Protein AF-A0A261A916-F1 (afdb_monomer)

Foldseek 3Di:
DDPDFDQWQAFQFADPVLAATALCPDPRGSQNVVQVLLLVLADFDPPDDGQDQWCPDFRARRDFADCAQNFAHEFHDCPYNHRRRHGRHSCNQQVVQPWDKDWDQPDPVLGIFIFTQAKDAARRQRHWKAADKDWCCCPPPNPVVQVLQKAKNAEQPSVSLLVSLVVDPHDPVVSVVQSVQNNTIIIGRPPPPTDPVSRAAADPLFQWEWYWYFYGHSHSVRTTITTGGLHIGHGPGTHHYHPDPVCCVVPCVLPDPNPDPCPCSDPCVVVNVPRTNVNSSVVVHVVVVVVVVVVVVVDDPDPPPPPPDDDDPPDDPDPPDPDDDD

Mean predicted aligned error: 8.82 Å

Solvent-accessible surface area (backbone atoms only — not comparable to full-atom values): 18529 Å² total; per-residue (Å²): 130,80,96,64,84,61,77,57,62,51,30,78,54,60,57,93,87,73,60,72,27,66,34,59,80,32,85,83,20,52,30,35,49,49,32,60,59,33,51,76,50,47,63,54,44,86,97,53,63,80,63,50,50,31,38,86,58,57,46,49,83,40,41,53,67,62,49,56,76,24,46,44,33,32,25,47,31,70,86,16,53,36,48,42,46,31,35,22,11,48,58,51,47,28,75,65,52,81,66,55,71,44,82,43,78,69,46,92,85,74,34,56,26,26,22,31,70,40,74,42,57,48,14,35,50,59,36,60,58,48,42,46,81,40,55,66,70,60,40,88,84,77,48,44,91,68,43,89,61,44,46,75,79,39,45,72,81,51,54,68,61,47,60,50,55,76,71,48,93,52,49,70,71,56,45,54,47,42,52,58,53,46,57,36,47,31,26,36,34,34,84,90,48,52,50,74,58,71,33,44,37,59,20,70,57,39,49,31,44,58,31,39,34,25,35,42,40,88,37,83,91,27,54,44,45,30,34,26,24,62,38,72,39,53,51,71,42,69,44,22,31,66,76,46,72,71,51,47,60,71,72,36,72,74,62,67,82,52,81,37,87,38,20,72,63,42,95,45,14,84,76,35,70,78,57,43,65,48,58,48,41,53,52,49,47,54,53,47,57,50,51,51,55,52,50,58,70,70,53,72,74,75,81,77,76,82,70,91,65,93,75,78,96,82,79,75,84,77,80,79,76,84,74,84,78,130

Sequence (326 aa):
MSKEGDNTIKCQCHDESGEIVPCYDNVSCNCYWINQKMRSFQEKRNNCSYTEFSSFKPILFTGTHSHFYRHVGFACSELCGCKGNCTNNALLLPNKRLFPIEVFRNNEILGFGVRTLSMIPAGTPVMEFTGEIVGDQLTPGAHWDNGDYAYQISYRDDEQLRNLIKKLNFKPEYEKLIVKLSQKKYYIDPKVQGNVGRMACHSCASNLEWVRVFQKSLSPAHVHLVMVSMVNITAGTPLTIDYGATYTKQRFDSNCMCGSFACLNGPDAATYSKAMTLKLSMCHKTLYDAQIKEWRQVIKPAPVESNNEANNENNLPEIVEITEKS

InterPro domains:
  IPR001214 SET domain [PF00856] (111-244)
  IPR001214 SET domain [PS50280] (99-244)
  IPR001214 SET domain [SM00317] (99-250)
  IPR046341 SET domain superfamily [G3DSA:2.170.270.10] (1-265)
  IPR046341 SET domain superfamily [SSF82199] (6-263)
  IPR053105 Class V-like SAM-binding domain-containing protein [PTHR47250] (1-308)

Radius of gyration: 22.11 Å; Cα contacts (8 Å, |Δi|>4): 595; chains: 1; bounding box: 54×41×72 Å

Nearest PDB structures (foldseek):
  3mo0-assembly3_A  TM=7.851E-01  e=5.831E-14  Homo sapiens
  7t7m-assembly1_D  TM=7.731E-01  e=8.454E-13  Homo sapiens
  3mo0-assembly3_B  TM=7.545E-01  e=5.256E-13  Homo sapiens
  4nvq-assembly1_A  TM=7.502E-01  e=1.072E-12  Homo sapiens
  8xpt-assembly2_D  TM=7.895E-01  e=5.027E-12  Homo sapiens

Structure (mmCIF, N/CA/C/O backbone):
data_AF-A0A261A916-F1
#
_entry.id   AF-A0A261A916-F1
#
loop_
_atom_site.group_PDB
_atom_site.id
_atom_site.type_symbol
_atom_site.label_atom_id
_atom_site.label_alt_id
_atom_site.label_comp_id
_atom_site.label_asym_id
_atom_site.label_entity_id
_atom_site.label_seq_id
_atom_site.pdbx_PDB_ins_code
_atom_site.Cartn_x
_atom_site.Cartn_y
_atom_site.Cartn_z
_atom_site.occupancy
_atom_site.B_iso_or_equiv
_atom_site.auth_seq_id
_atom_site.auth_comp_id
_atom_site.auth_asym_id
_atom_site.auth_atom_id
_atom_site.pdbx_PDB_model_num
ATOM 1 N N . MET A 1 1 ? -21.969 2.568 22.871 1.00 43.50 1 MET A N 1
ATOM 2 C CA . MET A 1 1 ? -20.875 1.839 22.184 1.00 43.50 1 MET A CA 1
ATOM 3 C C . MET A 1 1 ? -20.115 1.054 23.254 1.00 43.50 1 MET A C 1
ATOM 5 O O . MET A 1 1 ? -19.953 1.600 24.336 1.00 43.50 1 MET A O 1
ATOM 9 N N . SER A 1 2 ? -19.845 -0.239 23.031 1.00 33.25 2 SER A N 1
ATOM 10 C CA . SER A 1 2 ? -19.686 -1.311 24.046 1.00 33.25 2 SER A CA 1
ATOM 11 C C . SER A 1 2 ? -18.866 -0.953 25.298 1.00 33.25 2 SER A C 1
ATOM 13 O O . SER A 1 2 ? -17.720 -0.527 25.202 1.00 33.25 2 SER A O 1
ATOM 15 N N . LYS A 1 3 ? -19.465 -1.177 26.476 1.00 38.44 3 LYS A N 1
ATOM 16 C CA . LYS A 1 3 ? -18.966 -0.845 27.826 1.00 38.44 3 LYS A CA 1
ATOM 17 C C . LYS A 1 3 ? -17.859 -1.773 28.368 1.00 38.44 3 LYS A C 1
ATOM 19 O O . LYS A 1 3 ? -17.702 -1.888 29.576 1.00 38.44 3 LYS A O 1
ATOM 24 N N . GLU A 1 4 ? -17.042 -2.370 27.510 1.00 48.16 4 GLU A N 1
ATOM 25 C CA . GLU A 1 4 ? -15.849 -3.119 27.924 1.00 48.16 4 GLU A CA 1
ATOM 26 C C . GLU A 1 4 ? -14.707 -2.751 26.980 1.00 48.16 4 GLU A C 1
ATOM 28 O O . GLU A 1 4 ? -14.798 -2.944 25.769 1.00 48.16 4 GLU A O 1
ATOM 33 N N . GLY A 1 5 ? -13.663 -2.124 27.528 1.00 53.69 5 GLY A N 1
ATOM 34 C CA . GLY A 1 5 ? -12.520 -1.629 26.765 1.00 53.69 5 GLY A CA 1
ATOM 35 C C . GLY A 1 5 ? -11.670 -2.770 26.211 1.00 53.69 5 GLY A C 1
ATOM 36 O O . GLY A 1 5 ? -10.654 -3.136 26.808 1.00 53.69 5 GLY A O 1
ATOM 37 N N . ASP A 1 6 ? -12.088 -3.316 25.077 1.00 72.12 6 ASP A N 1
ATOM 38 C CA . ASP A 1 6 ? -11.225 -4.064 24.177 1.00 72.12 6 ASP A CA 1
ATOM 39 C C . ASP A 1 6 ? -10.438 -3.041 23.342 1.00 72.12 6 ASP A C 1
ATOM 41 O O . ASP A 1 6 ? -11.013 -2.166 22.697 1.00 72.12 6 ASP A O 1
ATOM 45 N N . ASN A 1 7 ? -9.108 -3.125 23.379 1.00 86.81 7 ASN A N 1
ATOM 46 C CA . ASN A 1 7 ? -8.207 -2.267 22.598 1.00 86.81 7 ASN A CA 1
ATOM 47 C C . ASN A 1 7 ? -8.223 -2.617 21.093 1.00 86.81 7 ASN A C 1
ATOM 49 O O . ASN A 1 7 ? -7.418 -2.103 20.314 1.00 86.81 7 ASN A O 1
ATOM 53 N N . THR A 1 8 ? -9.138 -3.502 20.700 1.00 92.44 8 THR A N 1
ATOM 54 C CA . THR A 1 8 ? -9.378 -3.968 19.342 1.00 92.44 8 THR A CA 1
ATOM 55 C C . THR A 1 8 ? -10.533 -3.202 18.703 1.00 92.44 8 THR A C 1
ATOM 57 O O . THR A 1 8 ? -11.669 -3.210 19.178 1.00 92.44 8 THR A O 1
ATOM 60 N N . ILE A 1 9 ? -10.269 -2.595 17.554 1.00 95.00 9 ILE A N 1
ATOM 61 C CA . ILE A 1 9 ? -11.281 -2.030 16.670 1.00 95.00 9 ILE A CA 1
ATOM 62 C C . ILE A 1 9 ? -11.922 -3.178 15.880 1.00 95.00 9 ILE A C 1
ATOM 64 O O . ILE A 1 9 ? -11.285 -3.796 15.024 1.00 95.00 9 ILE A O 1
ATOM 68 N N . LYS A 1 10 ? -13.206 -3.432 16.141 1.00 95.75 10 LYS A N 1
ATOM 69 C CA . LYS A 1 10 ? -14.012 -4.442 15.442 1.00 95.75 10 LYS A CA 1
ATOM 70 C C . LYS A 1 10 ? -15.458 -3.984 15.251 1.00 95.75 10 LYS A C 1
ATOM 72 O O . LYS A 1 10 ? -15.984 -3.213 16.061 1.00 95.75 10 LYS A O 1
ATOM 77 N N . CYS A 1 11 ? -16.106 -4.442 14.180 1.00 96.38 11 CYS A N 1
ATOM 78 C CA . CYS A 1 11 ? -17.532 -4.207 13.951 1.00 96.38 11 CYS A CA 1
ATOM 79 C C . CYS A 1 11 ? -18.389 -5.328 14.550 1.00 96.38 11 CYS A C 1
ATOM 81 O O . CYS A 1 11 ? -17.908 -6.440 14.747 1.00 96.38 11 CYS A O 1
ATOM 83 N N . GLN A 1 12 ? -19.671 -5.039 14.778 1.00 95.88 12 GLN A N 1
ATOM 84 C CA . GLN A 1 12 ? -20.691 -6.031 15.159 1.00 95.88 12 GLN A CA 1
ATOM 85 C C . GLN A 1 12 ? -21.635 -6.383 13.997 1.00 95.88 12 GLN A C 1
ATOM 87 O O . GLN A 1 12 ? -22.569 -7.161 14.165 1.00 95.88 12 GLN A O 1
ATOM 92 N N . CYS A 1 13 ? -21.400 -5.804 12.814 1.00 96.38 13 CYS A N 1
ATOM 93 C CA . CYS A 1 13 ? -22.114 -6.151 11.588 1.00 96.38 13 CYS A CA 1
ATOM 94 C C . CYS A 1 13 ? -21.949 -7.645 11.320 1.00 96.38 13 CYS A C 1
ATOM 96 O O . CYS A 1 13 ? -20.825 -8.130 11.385 1.00 96.38 13 CYS A O 1
ATOM 98 N N . HIS A 1 14 ? -23.028 -8.339 11.009 1.00 93.00 14 HIS A N 1
ATOM 99 C CA . HIS A 1 14 ? -23.056 -9.755 10.677 1.00 93.00 14 HIS A CA 1
ATOM 100 C C . HIS A 1 14 ? -24.197 -9.981 9.688 1.00 93.00 14 HIS A C 1
ATOM 102 O O . HIS A 1 14 ? -25.063 -9.119 9.539 1.00 93.00 14 HIS A O 1
ATOM 108 N N . ASP A 1 15 ? -24.163 -11.124 9.023 1.00 85.19 15 ASP A N 1
ATOM 109 C CA . ASP A 1 15 ? -25.235 -11.593 8.162 1.00 85.19 15 ASP A CA 1
ATOM 110 C C . ASP A 1 15 ? -25.413 -13.091 8.419 1.00 85.19 15 ASP A C 1
ATOM 112 O O . ASP A 1 15 ? -24.437 -13.847 8.424 1.00 85.19 15 ASP A O 1
ATOM 116 N N . GLU A 1 16 ? -26.643 -13.500 8.714 1.00 81.06 16 GLU A N 1
ATOM 117 C CA . GLU A 1 16 ? -26.996 -14.890 9.015 1.00 81.06 16 GLU A CA 1
ATOM 118 C C . GLU A 1 16 ? -27.142 -15.738 7.742 1.00 81.06 16 GLU A C 1
ATOM 120 O O . GLU A 1 16 ? -27.043 -16.961 7.807 1.00 81.06 16 GLU A O 1
ATOM 125 N N . SER A 1 17 ? -27.311 -15.101 6.579 1.00 83.69 17 SER A N 1
ATOM 126 C CA . SER A 1 17 ? -27.466 -15.767 5.279 1.00 83.69 17 SER A CA 1
ATOM 127 C C . SER A 1 17 ? -26.148 -16.283 4.684 1.00 83.69 17 SER A C 1
ATOM 129 O O . SER A 1 17 ? -26.158 -17.055 3.727 1.00 83.69 17 SER A O 1
ATOM 131 N N . GLY A 1 18 ? -25.001 -15.882 5.248 1.00 78.75 18 GLY A N 1
ATOM 132 C CA . GLY A 1 18 ? -23.670 -16.216 4.729 1.00 78.75 18 GLY A CA 1
ATOM 133 C C . GLY A 1 18 ? -23.192 -15.324 3.575 1.00 78.75 18 GLY A C 1
ATOM 134 O O . GLY A 1 18 ? -22.097 -15.549 3.052 1.00 78.75 18 GLY A O 1
ATOM 135 N N . GLU A 1 19 ? -23.968 -14.306 3.199 1.00 89.50 19 GLU A N 1
ATOM 136 C CA . GLU A 1 19 ? -23.595 -13.325 2.182 1.00 89.50 19 GLU A CA 1
ATOM 137 C C . GLU A 1 19 ? -22.497 -12.348 2.650 1.00 89.50 19 GLU A C 1
ATOM 139 O O . GLU A 1 19 ? -22.056 -12.319 3.805 1.00 89.50 19 GLU A O 1
ATOM 144 N N . ILE A 1 20 ? -21.989 -11.552 1.703 1.00 94.50 20 ILE A N 1
ATOM 145 C CA . ILE A 1 20 ? -20.982 -10.523 1.969 1.00 94.50 20 ILE A CA 1
ATOM 146 C C . ILE A 1 20 ? -21.637 -9.367 2.727 1.00 94.50 20 ILE A C 1
ATOM 148 O O . ILE A 1 20 ? -22.475 -8.648 2.190 1.00 94.50 20 ILE A O 1
ATOM 152 N N . VAL A 1 21 ? -21.166 -9.103 3.948 1.00 96.94 21 VAL A N 1
ATOM 153 C CA . VAL A 1 21 ? -21.735 -8.044 4.793 1.00 96.94 21 VAL A CA 1
ATOM 154 C C . VAL A 1 21 ? -21.415 -6.648 4.218 1.00 96.94 21 VAL A C 1
ATOM 156 O O . VAL A 1 21 ? -20.241 -6.346 3.972 1.00 96.94 21 VAL A O 1
ATOM 159 N N . PRO A 1 22 ? -22.386 -5.728 4.059 1.00 96.69 22 PRO A N 1
ATOM 160 C CA . PRO A 1 22 ? -22.165 -4.407 3.458 1.00 96.69 22 PRO A CA 1
ATOM 161 C C . PRO A 1 22 ? -21.551 -3.393 4.447 1.00 96.69 22 PRO A C 1
ATOM 163 O O . PRO A 1 22 ? -22.104 -2.332 4.730 1.00 96.69 22 PRO A O 1
ATOM 166 N N . CYS A 1 23 ? -20.386 -3.706 5.019 1.00 97.94 23 CYS A N 1
ATOM 167 C CA . CYS A 1 23 ? -19.747 -2.869 6.038 1.00 97.94 23 CYS A CA 1
ATOM 168 C C . CYS A 1 23 ? -19.285 -1.489 5.532 1.00 97.94 23 CYS A C 1
ATOM 170 O O . CYS A 1 23 ? -19.284 -0.556 6.329 1.00 97.94 23 CYS A O 1
ATOM 172 N N . TYR A 1 24 ? -18.884 -1.345 4.261 1.00 96.75 24 TYR A N 1
ATOM 173 C CA . TYR A 1 24 ? -18.286 -0.109 3.712 1.00 96.75 24 TYR A CA 1
ATOM 174 C C . TYR A 1 24 ? -19.281 1.040 3.520 1.00 96.75 24 TYR A C 1
ATOM 176 O O . TYR A 1 24 ? -18.869 2.175 3.339 1.00 96.75 24 TYR A O 1
ATOM 184 N N . ASP A 1 25 ? -20.579 0.770 3.614 1.00 93.19 25 ASP A N 1
ATOM 185 C CA . ASP A 1 25 ? -21.624 1.797 3.549 1.00 93.19 25 ASP A CA 1
ATOM 186 C C . ASP A 1 25 ? -22.450 1.837 4.847 1.00 93.19 25 ASP A C 1
ATOM 188 O O . ASP A 1 25 ? -23.350 2.658 5.021 1.00 93.19 25 ASP A O 1
ATOM 192 N N . ASN A 1 26 ? -22.105 0.981 5.816 1.00 96.25 26 ASN A N 1
ATOM 193 C CA . ASN A 1 26 ? -22.790 0.891 7.094 1.00 96.25 26 ASN A CA 1
ATOM 194 C C . ASN A 1 26 ? -22.195 1.886 8.099 1.00 96.25 26 ASN A C 1
ATOM 196 O O . ASN A 1 26 ? -21.152 1.639 8.705 1.00 96.25 26 ASN A O 1
ATOM 200 N N . VAL A 1 27 ? -22.898 2.993 8.342 1.00 94.12 27 VAL A N 1
ATOM 201 C CA . VAL A 1 27 ? -22.489 4.041 9.297 1.00 94.12 27 VAL A CA 1
ATOM 202 C C . VAL A 1 27 ? -22.330 3.550 10.743 1.00 94.12 27 VAL A C 1
ATOM 204 O O . VAL A 1 27 ? -21.608 4.173 11.520 1.00 94.12 27 VAL A O 1
ATOM 207 N N . SER A 1 28 ? -22.958 2.429 11.109 1.00 94.94 28 SER A N 1
ATOM 208 C CA . SER A 1 28 ? -22.808 1.782 12.419 1.00 94.94 28 SER A CA 1
ATOM 209 C C . SER A 1 28 ? -21.608 0.827 12.487 1.00 94.94 28 SER A C 1
ATOM 211 O O . SER A 1 28 ? -21.276 0.324 13.562 1.00 94.94 28 SER A O 1
ATOM 213 N N . CYS A 1 29 ? -20.931 0.564 11.366 1.00 97.12 29 CYS A N 1
ATOM 214 C CA . CYS A 1 29 ? -19.712 -0.232 11.344 1.00 97.12 29 CYS A CA 1
ATOM 215 C C . CYS A 1 29 ? -18.530 0.579 11.895 1.00 97.12 29 CYS A C 1
ATOM 217 O O . CYS A 1 29 ? -18.030 1.499 11.246 1.00 97.12 29 CYS A O 1
ATOM 219 N N . ASN A 1 30 ? -18.021 0.189 13.068 1.00 95.56 30 ASN A N 1
ATOM 220 C CA . ASN A 1 30 ? -16.844 0.821 13.678 1.00 95.56 30 ASN A CA 1
ATOM 221 C C . ASN A 1 30 ? -15.626 0.845 12.737 1.00 95.56 30 ASN A C 1
ATOM 223 O O . ASN A 1 30 ? -14.907 1.837 12.692 1.00 95.56 30 ASN A O 1
ATOM 227 N N . CYS A 1 31 ? -15.393 -0.224 11.970 1.00 97.69 31 CYS A N 1
ATOM 228 C CA . CYS A 1 31 ? -14.261 -0.310 11.043 1.00 97.69 31 CYS A CA 1
ATOM 229 C C . CYS A 1 31 ? -14.408 0.677 9.873 1.00 97.69 31 CYS A C 1
ATOM 231 O O . CYS A 1 31 ? -13.446 1.360 9.524 1.00 97.69 31 CYS A O 1
ATOM 233 N N . TYR A 1 32 ? -15.617 0.817 9.319 1.00 97.81 32 TYR A N 1
ATOM 234 C CA . TYR A 1 32 ? -15.889 1.820 8.289 1.00 97.81 32 TYR A CA 1
ATOM 235 C C . TYR A 1 32 ? -15.801 3.246 8.839 1.00 97.81 32 TYR A C 1
ATOM 237 O O . TYR A 1 32 ? -15.282 4.141 8.173 1.00 97.81 32 TYR A O 1
ATOM 245 N N . TRP A 1 33 ? -16.234 3.474 10.080 1.00 96.62 33 TRP A N 1
ATOM 246 C CA . TRP A 1 33 ? -16.070 4.770 10.734 1.00 96.62 33 TRP A CA 1
ATOM 247 C C . TRP A 1 33 ? -14.594 5.198 10.809 1.00 96.62 33 TRP A C 1
ATOM 249 O O . TRP A 1 33 ? -14.290 6.362 10.550 1.00 96.62 33 TRP A O 1
ATOM 259 N N . ILE A 1 34 ? -13.659 4.270 11.063 1.00 97.00 34 ILE A N 1
ATOM 260 C CA . ILE A 1 34 ? -12.217 4.572 11.003 1.00 97.00 34 ILE A CA 1
ATOM 261 C C . ILE A 1 34 ? -11.790 4.970 9.589 1.00 97.00 34 ILE A C 1
ATOM 263 O O . ILE A 1 34 ? -11.121 5.991 9.438 1.00 97.00 34 ILE A O 1
ATOM 267 N N . ASN A 1 35 ? -12.226 4.239 8.556 1.00 95.56 35 ASN A N 1
ATOM 268 C CA . ASN A 1 35 ? -11.981 4.622 7.159 1.00 95.56 35 ASN A CA 1
ATOM 269 C C . ASN A 1 35 ? -12.475 6.044 6.863 1.00 95.56 35 ASN A C 1
ATOM 271 O O . ASN A 1 35 ? -11.756 6.838 6.259 1.00 95.56 35 ASN A O 1
ATOM 275 N N . GLN A 1 36 ? -13.670 6.406 7.337 1.00 95.50 36 GLN A N 1
ATOM 276 C CA . GLN A 1 36 ? -14.198 7.762 7.179 1.00 95.50 36 GLN A CA 1
ATOM 277 C C . GLN A 1 36 ? -13.315 8.810 7.864 1.00 95.50 36 GLN A C 1
ATOM 279 O O . GLN A 1 36 ? -13.105 9.883 7.302 1.00 95.50 36 GLN A O 1
ATOM 284 N N . LYS A 1 37 ? -12.762 8.519 9.049 1.00 95.88 37 LYS A N 1
ATOM 285 C CA . LYS A 1 37 ? -11.810 9.427 9.708 1.00 95.88 37 LYS A CA 1
ATOM 286 C C . LYS A 1 37 ? -10.490 9.532 8.949 1.00 95.88 37 LYS A C 1
ATOM 288 O O . LYS A 1 37 ? -9.973 10.635 8.822 1.00 95.88 37 LYS A O 1
ATOM 293 N N . MET A 1 38 ? -9.985 8.435 8.391 1.00 95.25 38 MET A N 1
ATOM 294 C CA . MET A 1 38 ? -8.757 8.435 7.587 1.00 95.25 38 MET A CA 1
ATOM 295 C C . MET A 1 38 ? -8.897 9.206 6.266 1.00 95.25 38 MET A C 1
ATOM 297 O O . MET A 1 38 ? -7.894 9.679 5.737 1.00 95.25 38 MET A O 1
ATOM 301 N N . ARG A 1 39 ? -10.120 9.451 5.761 1.00 93.19 39 ARG A N 1
ATOM 302 C CA . ARG A 1 39 ? -10.333 10.355 4.609 1.00 93.19 39 ARG A CA 1
ATOM 303 C C . ARG A 1 39 ? -9.801 11.767 4.861 1.00 93.19 39 ARG A C 1
ATOM 305 O O . ARG A 1 39 ? -9.400 12.426 3.909 1.00 93.19 39 ARG A O 1
ATOM 312 N N . SER A 1 40 ? -9.727 12.225 6.117 1.00 92.81 40 SER A N 1
ATOM 313 C CA . SER A 1 40 ? -9.150 13.539 6.431 1.00 92.81 40 SER A CA 1
ATOM 314 C C . SER A 1 40 ? -7.634 13.610 6.223 1.00 92.81 40 SER A C 1
ATOM 316 O O . SER A 1 40 ? -7.065 14.689 6.355 1.00 92.81 40 SER A O 1
ATOM 318 N N . PHE A 1 41 ? -6.964 12.482 5.964 1.00 93.12 41 PHE A N 1
ATOM 319 C CA . PHE A 1 41 ? -5.532 12.454 5.650 1.00 93.12 41 PHE A CA 1
ATOM 320 C C . PHE A 1 41 ? -5.285 12.793 4.175 1.00 93.12 41 PHE A C 1
ATOM 322 O O . PHE A 1 41 ? -4.190 13.211 3.799 1.00 93.12 41 PHE A O 1
ATOM 329 N N . GLN A 1 42 ? -6.311 12.624 3.337 1.00 92.19 42 GLN A N 1
ATOM 330 C CA . GLN A 1 42 ? -6.221 12.787 1.897 1.00 92.19 42 GLN A CA 1
ATOM 331 C C . GLN A 1 42 ? -6.336 14.261 1.501 1.00 92.19 42 GLN A C 1
ATOM 333 O O . GLN A 1 42 ? -7.322 14.930 1.810 1.00 92.19 42 GLN A O 1
ATOM 338 N N . GLU A 1 43 ? -5.375 14.735 0.712 1.00 89.06 43 GLU A N 1
ATOM 339 C CA . GLU A 1 43 ? -5.529 15.953 -0.086 1.00 89.06 43 GLU A CA 1
ATOM 340 C C . GLU A 1 43 ? -5.909 15.556 -1.509 1.00 89.06 43 GLU A C 1
ATOM 342 O O . GLU A 1 43 ? -5.059 15.224 -2.341 1.00 89.06 43 GLU A O 1
ATOM 347 N N . LYS A 1 44 ? -7.216 15.536 -1.764 1.00 85.31 44 LYS A N 1
ATOM 348 C CA . LYS A 1 44 ? -7.777 15.208 -3.073 1.00 85.31 44 LYS A CA 1
ATOM 349 C C . LYS A 1 44 ? -7.689 16.401 -4.023 1.00 85.31 44 LYS A C 1
ATOM 351 O O . LYS A 1 44 ? -7.770 17.554 -3.599 1.00 85.31 44 LYS A O 1
ATOM 356 N N . ARG A 1 45 ? -7.613 16.124 -5.323 1.00 83.94 45 ARG A N 1
ATOM 357 C CA . ARG A 1 45 ? -7.809 17.145 -6.359 1.00 83.94 45 ARG A CA 1
ATOM 358 C C . ARG A 1 45 ? -9.240 17.695 -6.348 1.00 83.94 45 ARG A C 1
ATOM 360 O O . ARG A 1 45 ? -10.185 17.045 -5.881 1.00 83.94 45 ARG A O 1
ATOM 367 N N . ASN A 1 46 ? -9.395 18.899 -6.897 1.00 83.06 46 ASN A N 1
ATOM 368 C CA . ASN A 1 46 ? -10.708 19.488 -7.153 1.00 83.06 46 ASN A CA 1
ATOM 369 C C . ASN A 1 46 ? -11.546 18.528 -8.006 1.00 83.06 46 ASN A C 1
ATOM 371 O O . ASN A 1 46 ? -11.013 17.866 -8.892 1.00 83.06 46 ASN A O 1
ATOM 375 N N . ASN A 1 47 ? -12.839 18.434 -7.699 1.00 86.50 47 ASN A N 1
ATOM 376 C CA . ASN A 1 47 ? -13.814 17.576 -8.384 1.00 86.50 47 ASN A CA 1
ATOM 377 C C . ASN A 1 47 ? -13.553 16.056 -8.332 1.00 86.50 47 ASN A C 1
ATOM 379 O O . ASN A 1 47 ? -14.351 15.294 -8.860 1.00 86.50 47 ASN A O 1
ATOM 383 N N . CYS A 1 48 ? -12.514 15.579 -7.638 1.00 86.38 48 CYS A N 1
ATOM 384 C CA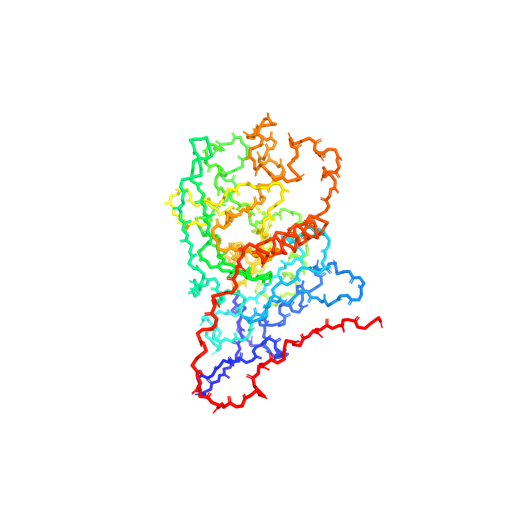 . CYS A 1 48 ? -12.346 14.149 -7.363 1.00 86.38 48 CYS A CA 1
ATOM 385 C C . CYS A 1 48 ? -13.040 13.736 -6.055 1.00 86.38 48 CYS A C 1
ATOM 387 O O . CYS A 1 48 ? -13.129 14.526 -5.104 1.00 86.38 48 CYS A O 1
ATOM 389 N N . SER A 1 49 ? -13.473 12.476 -5.982 1.00 91.12 49 SER A N 1
ATOM 390 C CA . SER A 1 49 ? -13.877 11.820 -4.735 1.00 91.12 49 SER A CA 1
ATOM 391 C C . SER A 1 49 ? -12.661 11.479 -3.859 1.00 91.12 49 SER A C 1
ATOM 393 O O . SER A 1 49 ? -11.501 11.603 -4.265 1.00 91.12 49 SER A O 1
ATOM 395 N N . TYR A 1 50 ? -12.921 11.089 -2.611 1.00 93.31 50 TYR A N 1
ATOM 396 C CA . TYR A 1 50 ? -11.889 10.484 -1.771 1.00 93.31 50 TYR A CA 1
ATOM 397 C C . TYR A 1 50 ? -11.565 9.080 -2.277 1.00 93.31 50 TYR A C 1
ATOM 399 O O . TYR A 1 50 ? -12.456 8.355 -2.713 1.00 93.31 50 TYR A O 1
ATOM 407 N N . THR A 1 51 ? -10.304 8.682 -2.160 1.00 94.44 51 THR A N 1
ATOM 408 C CA . THR A 1 51 ? -9.885 7.303 -2.388 1.00 94.44 51 THR A CA 1
ATOM 409 C C . THR A 1 51 ? -10.578 6.383 -1.390 1.00 94.44 51 THR A C 1
ATOM 411 O O . THR A 1 51 ? -10.564 6.628 -0.176 1.00 94.44 51 THR A O 1
ATOM 414 N N . GLU A 1 52 ? -11.178 5.320 -1.919 1.00 95.44 52 GLU A N 1
ATOM 415 C CA . GLU A 1 52 ? -11.913 4.319 -1.159 1.00 95.44 52 GLU A CA 1
ATOM 416 C C . GLU A 1 52 ? -11.044 3.090 -0.869 1.00 95.44 52 GLU A C 1
ATOM 418 O O . GLU A 1 52 ? -10.245 2.653 -1.691 1.00 95.44 52 GLU A O 1
ATOM 423 N N . PHE A 1 53 ? -11.245 2.516 0.314 1.00 97.19 53 PHE A N 1
ATOM 424 C CA . PHE A 1 53 ? -10.562 1.327 0.831 1.00 97.19 53 PHE A CA 1
ATOM 425 C C . PHE A 1 53 ? -11.585 0.217 1.092 1.00 97.19 53 PHE A C 1
ATOM 427 O O . PHE A 1 53 ? -11.736 -0.272 2.214 1.00 97.19 53 PHE A O 1
ATOM 434 N N . SER A 1 54 ? -12.349 -0.112 0.052 1.00 97.12 54 SER A N 1
ATOM 435 C CA . SER A 1 54 ? -13.353 -1.179 0.071 1.00 97.12 54 SER A CA 1
ATOM 436 C C . SER A 1 54 ? -12.771 -2.491 -0.467 1.00 97.12 54 SER A C 1
ATOM 438 O O . SER A 1 54 ? -11.615 -2.547 -0.879 1.00 97.12 54 SER A O 1
ATOM 440 N 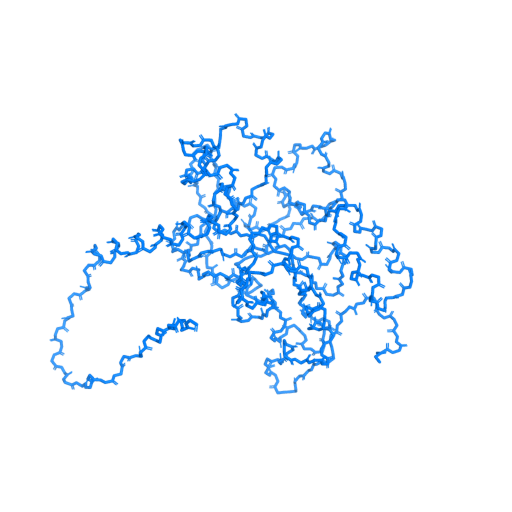N . SER A 1 55 ? -13.560 -3.561 -0.454 1.00 96.88 55 SER A N 1
ATOM 441 C CA . SER A 1 55 ? -13.114 -4.885 -0.905 1.00 96.88 55 SER A CA 1
ATOM 442 C C . SER A 1 55 ? -13.097 -5.086 -2.414 1.00 96.88 55 SER A C 1
ATOM 444 O O . SER A 1 55 ? -12.292 -5.877 -2.896 1.00 96.88 55 SER A O 1
ATOM 446 N N . PHE A 1 56 ? -13.988 -4.416 -3.148 1.00 94.25 56 PHE A N 1
ATOM 447 C CA . PHE A 1 56 ? -14.245 -4.731 -4.562 1.00 94.25 56 PHE A CA 1
ATOM 448 C C . PHE A 1 56 ? -14.078 -3.540 -5.502 1.00 94.25 56 PHE A C 1
ATOM 450 O O . PHE A 1 56 ? -14.109 -3.722 -6.716 1.00 94.25 56 PHE A O 1
ATOM 457 N N . LYS A 1 57 ? -13.900 -2.326 -4.970 1.00 95.19 57 LYS A N 1
ATOM 458 C CA . LYS A 1 57 ? -13.616 -1.144 -5.789 1.00 95.19 57 LYS A CA 1
ATOM 459 C C . LYS A 1 57 ? -12.108 -0.901 -5.881 1.00 95.19 57 LYS A C 1
ATOM 461 O O . LYS A 1 57 ? -11.397 -1.172 -4.911 1.00 95.19 57 LYS A O 1
ATOM 466 N N . PRO A 1 58 ? -11.622 -0.349 -7.004 1.00 95.75 58 PRO A N 1
ATOM 467 C CA . PRO A 1 58 ? -10.220 0.017 -7.146 1.00 95.75 58 PRO A CA 1
ATOM 468 C C . PRO A 1 58 ? -9.823 1.116 -6.150 1.00 95.75 58 PRO A C 1
ATOM 470 O O . PRO A 1 58 ? -10.572 2.064 -5.902 1.00 95.75 58 PRO A O 1
ATOM 473 N N . ILE A 1 59 ? -8.604 1.021 -5.623 1.00 95.81 59 ILE A N 1
ATOM 474 C CA . ILE A 1 59 ? -7.955 2.060 -4.821 1.00 95.81 59 ILE A CA 1
ATOM 475 C C . ILE A 1 59 ? -7.367 3.086 -5.795 1.00 95.81 59 ILE A C 1
ATOM 477 O O . ILE A 1 59 ? -6.218 2.991 -6.225 1.00 95.81 59 ILE A O 1
ATOM 481 N N . LEU A 1 60 ? -8.187 4.057 -6.193 1.00 92.00 60 LEU A N 1
ATOM 482 C CA . LEU A 1 60 ? -7.783 5.115 -7.118 1.00 92.00 60 LEU A CA 1
ATOM 483 C C . LEU A 1 60 ? -7.212 6.304 -6.350 1.00 92.00 60 LEU A C 1
ATOM 485 O O . LEU A 1 60 ? -7.920 6.945 -5.574 1.00 92.00 60 LEU A O 1
ATOM 489 N N . PHE A 1 61 ? -5.942 6.622 -6.578 1.00 89.25 61 PHE A N 1
ATOM 490 C CA . PHE A 1 61 ? -5.278 7.744 -5.921 1.00 89.25 61 PHE A CA 1
ATOM 491 C C . PHE A 1 61 ? -5.748 9.083 -6.496 1.00 89.25 61 PHE A C 1
ATOM 493 O O . PHE A 1 61 ? -5.520 9.390 -7.667 1.00 89.25 61 PHE A O 1
ATOM 500 N N . THR A 1 62 ? -6.398 9.905 -5.670 1.00 82.94 62 THR A N 1
ATOM 501 C CA . THR A 1 62 ? -6.950 11.196 -6.118 1.00 82.94 62 THR A CA 1
ATOM 502 C C . THR A 1 62 ? -6.086 12.398 -5.744 1.00 82.94 62 THR A C 1
ATOM 504 O O . THR A 1 62 ? -6.298 13.488 -6.285 1.00 82.94 62 THR A O 1
ATOM 507 N N . GLY A 1 63 ? -5.088 12.203 -4.874 1.00 78.75 63 GLY A N 1
ATOM 508 C CA . GLY A 1 63 ? -4.062 13.189 -4.525 1.00 78.75 63 GLY A CA 1
ATOM 509 C C . GLY A 1 63 ? -2.825 13.155 -5.428 1.00 78.75 63 GLY A C 1
ATOM 510 O O . GLY A 1 63 ? -2.663 12.267 -6.260 1.00 78.75 63 GLY A O 1
ATOM 511 N N . THR A 1 64 ? -1.938 14.140 -5.265 1.00 69.50 64 THR A N 1
ATOM 512 C CA . THR A 1 64 ? -0.763 14.323 -6.141 1.00 69.50 64 THR A CA 1
ATOM 513 C C . THR A 1 64 ? 0.552 13.798 -5.562 1.00 69.50 64 THR A C 1
ATOM 515 O O . THR A 1 64 ? 1.496 13.594 -6.321 1.00 69.50 64 THR A O 1
ATOM 518 N N . HIS A 1 65 ? 0.648 13.602 -4.245 1.00 76.38 65 HIS A N 1
ATOM 519 C CA . HIS A 1 65 ? 1.891 13.234 -3.562 1.00 76.38 65 HIS A CA 1
ATOM 520 C C . HIS A 1 65 ? 1.638 12.462 -2.261 1.00 76.38 65 HIS A C 1
ATOM 522 O O . HIS A 1 65 ? 0.527 12.465 -1.723 1.00 76.38 65 HIS A O 1
ATOM 528 N N . SER A 1 66 ? 2.704 11.845 -1.738 1.00 83.00 66 SER A N 1
ATOM 529 C CA . SER A 1 66 ? 2.761 11.243 -0.399 1.00 83.00 66 SER A CA 1
ATOM 530 C C . SER A 1 66 ? 1.680 10.186 -0.147 1.00 83.00 66 SER A C 1
ATOM 532 O O . SER A 1 66 ? 1.074 10.162 0.928 1.00 83.00 66 SER A O 1
ATOM 534 N N . HIS A 1 67 ? 1.430 9.314 -1.133 1.00 87.75 67 HIS A N 1
ATOM 535 C CA . HIS A 1 67 ? 0.362 8.310 -1.076 1.00 87.75 67 HIS A CA 1
ATOM 536 C C . HIS A 1 67 ? 0.431 7.454 0.188 1.00 87.75 67 HIS A C 1
ATOM 538 O O . HIS A 1 67 ? -0.569 7.360 0.895 1.00 87.75 67 HIS A O 1
ATOM 544 N N . PHE A 1 68 ? 1.629 6.996 0.552 1.00 88.38 68 PHE A N 1
ATOM 545 C CA . PHE A 1 68 ? 1.904 6.262 1.787 1.00 88.38 68 PHE A CA 1
ATOM 546 C C . PHE A 1 68 ? 1.318 6.910 3.062 1.00 88.38 68 PHE A C 1
ATOM 548 O O . PHE A 1 68 ? 0.785 6.221 3.937 1.00 88.38 68 PHE A O 1
ATOM 555 N N . TYR A 1 69 ? 1.409 8.239 3.188 1.00 88.50 69 TYR A N 1
ATOM 556 C CA . TYR A 1 69 ? 0.941 8.969 4.372 1.00 88.50 69 TYR A CA 1
ATOM 557 C C . TYR A 1 69 ? -0.531 9.349 4.287 1.00 88.50 69 TYR A C 1
ATOM 559 O O . TYR A 1 69 ? -1.235 9.340 5.292 1.00 88.50 69 TYR A O 1
ATOM 567 N N . ARG A 1 70 ? -0.984 9.691 3.081 1.00 90.69 70 ARG A N 1
ATOM 568 C CA . ARG A 1 70 ? -2.271 10.354 2.858 1.00 90.69 70 ARG A CA 1
ATOM 569 C C . ARG A 1 70 ? -3.392 9.395 2.507 1.00 90.69 70 ARG A C 1
ATOM 571 O O . ARG A 1 70 ? -4.552 9.706 2.737 1.00 90.69 70 ARG A O 1
ATOM 578 N N . HIS A 1 71 ? -3.050 8.235 1.964 1.00 93.31 71 HIS A N 1
ATOM 579 C CA . HIS A 1 71 ? -3.987 7.197 1.570 1.00 93.31 71 HIS A CA 1
ATOM 580 C C . HIS A 1 71 ? -3.765 6.025 2.520 1.00 93.31 71 HIS A C 1
ATOM 582 O O . HIS A 1 71 ? -2.900 5.184 2.311 1.00 93.31 71 HIS A O 1
ATOM 588 N N . VAL A 1 72 ? -4.511 6.023 3.619 1.00 95.62 72 VAL A N 1
ATOM 589 C CA . VAL A 1 72 ? -4.441 4.986 4.650 1.00 95.62 72 VAL A CA 1
ATOM 590 C C . VAL A 1 72 ? -5.833 4.394 4.803 1.00 95.62 72 VAL A C 1
ATOM 592 O O . VAL A 1 72 ? -6.811 5.136 4.904 1.00 95.62 72 VAL A O 1
ATOM 595 N N . GLY A 1 73 ? -5.915 3.068 4.789 1.00 97.12 73 GLY A N 1
ATOM 596 C CA . GLY A 1 73 ? -7.158 2.325 4.942 1.00 97.12 73 GLY A CA 1
ATOM 597 C C . GLY A 1 73 ? -7.262 1.619 6.288 1.00 97.12 73 GLY A C 1
ATOM 598 O O . GLY A 1 73 ? -6.264 1.379 6.969 1.00 97.12 73 GLY A O 1
ATOM 599 N N . PHE A 1 74 ? -8.480 1.222 6.638 1.00 98.31 74 PHE A N 1
ATOM 600 C CA . PHE A 1 74 ? -8.777 0.338 7.757 1.00 98.31 74 PHE A CA 1
ATOM 601 C C . PHE A 1 74 ? -9.686 -0.813 7.309 1.00 98.31 74 PHE A C 1
ATOM 603 O O . PHE A 1 74 ? -10.798 -0.595 6.827 1.00 98.31 74 PHE A O 1
ATOM 610 N N . ALA A 1 75 ? -9.242 -2.052 7.479 1.00 98.31 75 ALA A N 1
ATOM 611 C CA . ALA A 1 75 ? -9.991 -3.243 7.104 1.00 98.31 75 ALA A CA 1
ATOM 612 C C . ALA A 1 75 ? -10.725 -3.855 8.306 1.00 98.31 75 ALA A C 1
ATOM 614 O O . ALA A 1 75 ? -10.239 -3.866 9.439 1.00 98.31 75 ALA A O 1
ATOM 615 N N . CYS A 1 76 ? -11.899 -4.426 8.047 1.00 98.38 76 CYS A N 1
ATOM 616 C CA . CYS A 1 76 ? -12.498 -5.411 8.935 1.00 98.38 76 CYS A CA 1
ATOM 617 C C . CYS A 1 76 ? -11.586 -6.639 9.038 1.00 98.38 76 CYS A C 1
ATOM 619 O O . CYS A 1 76 ? -10.852 -6.970 8.107 1.00 98.38 76 CYS A O 1
ATOM 621 N N . SER A 1 77 ? -11.671 -7.325 10.172 1.00 96.69 77 SER A N 1
ATOM 622 C CA . SER A 1 77 ? -10.862 -8.492 10.514 1.00 96.69 77 SER A CA 1
ATOM 623 C C . SER A 1 77 ? -11.706 -9.727 10.780 1.00 96.69 77 SER A C 1
ATOM 625 O O . SER A 1 77 ? -12.928 -9.649 10.904 1.00 96.69 77 SER A O 1
ATOM 627 N N . GLU A 1 78 ? -11.037 -10.859 10.948 1.00 95.25 78 GLU A N 1
ATOM 628 C CA . GLU A 1 78 ? -11.616 -12.103 11.445 1.00 95.25 78 GLU A CA 1
ATOM 629 C C . GLU A 1 78 ? -12.236 -11.963 12.847 1.00 95.25 78 GLU A C 1
ATOM 631 O O . GLU A 1 78 ? -13.123 -12.731 13.200 1.00 95.25 78 GLU A O 1
ATOM 636 N N . LEU A 1 79 ? -11.824 -10.952 13.625 1.00 95.38 79 LEU A N 1
ATOM 637 C CA . LEU A 1 79 ? -12.370 -10.653 14.957 1.00 95.38 79 LEU A CA 1
ATOM 638 C C . LEU A 1 79 ? -13.673 -9.839 14.910 1.00 95.38 79 LEU A C 1
ATOM 640 O O . LEU A 1 79 ? -14.293 -9.597 15.945 1.00 95.38 79 LEU A O 1
ATOM 644 N N . CYS A 1 80 ? -14.066 -9.351 13.735 1.00 96.38 80 CYS A N 1
ATOM 645 C CA . CYS A 1 80 ? -15.317 -8.627 13.547 1.00 96.38 80 CYS A CA 1
ATOM 646 C C . CYS A 1 80 ? -16.510 -9.586 13.461 1.00 96.38 80 CYS A C 1
ATOM 648 O O . CYS A 1 80 ? -16.353 -10.731 13.050 1.00 96.38 80 CYS A O 1
ATOM 650 N N . GLY A 1 81 ? -17.726 -9.093 13.720 1.00 95.56 81 GLY A N 1
ATOM 651 C CA . GLY A 1 81 ? -18.961 -9.860 13.490 1.00 95.56 81 GLY A CA 1
ATOM 652 C C . GLY A 1 81 ? -19.089 -10.374 12.047 1.00 95.56 81 GLY A C 1
ATOM 653 O O . GLY A 1 81 ? -19.587 -11.470 11.818 1.00 95.56 81 GLY A O 1
ATOM 654 N N . CYS A 1 82 ? -18.536 -9.629 11.082 1.00 96.56 82 CYS A N 1
ATOM 655 C CA . CYS A 1 82 ? -18.529 -10.000 9.668 1.00 96.56 82 CYS A CA 1
ATOM 656 C C . CYS A 1 82 ? -17.410 -10.984 9.305 1.00 96.56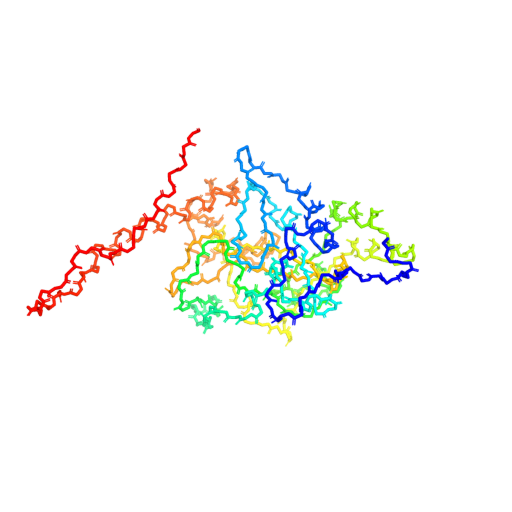 82 CYS A C 1
ATOM 658 O O . CYS A 1 82 ? -17.307 -11.393 8.152 1.00 96.56 82 CYS A O 1
ATOM 660 N N . LYS A 1 83 ? -16.526 -11.319 10.257 1.00 95.06 83 LYS A N 1
ATOM 661 C CA . LYS A 1 83 ? -15.398 -12.253 10.102 1.00 95.06 83 LYS A CA 1
ATOM 662 C C . LYS A 1 83 ? -14.454 -11.912 8.937 1.00 95.06 83 LYS A C 1
ATOM 664 O O . LYS A 1 83 ? -13.797 -12.787 8.384 1.00 95.06 83 LYS A O 1
ATOM 669 N N . GLY A 1 84 ? -14.407 -10.642 8.531 1.00 94.94 84 GLY A N 1
ATOM 670 C CA . GLY A 1 84 ? -13.630 -10.171 7.381 1.00 94.94 84 GLY A CA 1
ATOM 671 C C . GLY A 1 84 ? -14.268 -10.458 6.013 1.00 94.94 84 GLY A C 1
ATOM 672 O O . GLY A 1 84 ? -13.710 -10.029 5.003 1.00 94.94 84 GLY A O 1
ATOM 673 N N . ASN A 1 85 ? -15.431 -11.117 5.967 1.00 94.75 85 ASN A N 1
ATOM 674 C CA . ASN A 1 85 ? -16.216 -11.357 4.755 1.00 94.75 85 ASN A CA 1
ATOM 675 C C . ASN A 1 85 ? -17.232 -10.224 4.544 1.00 94.75 85 ASN A C 1
ATOM 677 O O . ASN A 1 85 ? -18.427 -10.362 4.800 1.00 94.75 85 ASN A O 1
ATOM 681 N N . CYS A 1 86 ? -16.736 -9.047 4.173 1.00 97.25 86 CYS A N 1
ATOM 682 C CA . CYS A 1 86 ? -17.555 -7.846 4.044 1.00 97.25 86 CYS A CA 1
ATOM 683 C C . CYS A 1 86 ? -16.996 -6.899 2.987 1.00 97.25 86 CYS A C 1
ATOM 685 O O . CYS A 1 86 ? -15.883 -7.095 2.516 1.00 97.25 86 CYS A O 1
ATOM 687 N N . THR A 1 87 ? -17.728 -5.833 2.668 1.00 97.88 87 THR A N 1
ATOM 688 C CA . THR A 1 87 ? -17.284 -4.811 1.707 1.00 97.88 87 THR A CA 1
ATOM 689 C C . THR A 1 87 ? -16.204 -3.862 2.252 1.00 97.88 87 THR A C 1
ATOM 691 O O . THR A 1 87 ? -15.623 -3.105 1.478 1.00 97.88 87 THR A O 1
ATOM 694 N N . ASN A 1 88 ? -15.892 -3.891 3.558 1.00 98.06 88 ASN A N 1
ATOM 695 C CA . ASN A 1 88 ? -14.871 -3.049 4.208 1.00 98.06 88 ASN A CA 1
ATOM 696 C C . ASN A 1 88 ? -13.577 -3.830 4.489 1.00 98.06 88 ASN A C 1
ATOM 698 O O . ASN A 1 88 ? -13.094 -3.865 5.618 1.00 98.06 88 ASN A O 1
ATOM 702 N N . ASN A 1 89 ? -13.023 -4.504 3.487 1.00 97.62 89 ASN A N 1
ATOM 703 C CA . ASN A 1 89 ? -11.788 -5.270 3.624 1.00 97.62 89 ASN A CA 1
ATOM 704 C C . ASN A 1 89 ? -10.921 -5.157 2.359 1.00 97.62 89 ASN A C 1
ATOM 706 O O . ASN A 1 89 ? -10.989 -6.013 1.477 1.00 97.62 89 ASN A O 1
ATOM 710 N N . ALA A 1 90 ? -10.087 -4.116 2.291 1.00 97.19 90 ALA A N 1
ATOM 711 C CA . ALA A 1 90 ? -9.150 -3.890 1.184 1.00 97.19 90 ALA A CA 1
ATOM 712 C C . ALA A 1 90 ? -8.028 -4.949 1.086 1.00 97.19 90 ALA A C 1
ATOM 714 O O . ALA A 1 90 ? -7.306 -4.996 0.094 1.00 97.19 90 ALA A O 1
ATOM 715 N N . LEU A 1 91 ? -7.887 -5.819 2.094 1.00 97.12 91 LEU A N 1
ATOM 716 C CA . LEU A 1 91 ? -6.931 -6.932 2.098 1.00 97.12 91 LEU A CA 1
ATOM 717 C C . LEU A 1 91 ? -7.494 -8.192 1.432 1.00 97.12 91 LEU A C 1
ATOM 719 O O . LEU A 1 91 ? -6.763 -9.161 1.241 1.00 97.12 91 LEU A O 1
ATOM 723 N N . LEU A 1 92 ? -8.778 -8.199 1.059 1.00 94.56 92 LEU A N 1
ATOM 724 C CA . LEU A 1 92 ? -9.431 -9.377 0.497 1.00 94.56 92 LEU A CA 1
ATOM 725 C C . LEU A 1 92 ? -8.737 -9.868 -0.782 1.00 94.56 92 LEU A C 1
ATOM 727 O O . LEU A 1 92 ? -8.387 -11.043 -0.856 1.00 94.56 92 LEU A O 1
ATOM 731 N N . LEU A 1 93 ? -8.502 -8.990 -1.764 1.00 93.44 93 LEU A N 1
ATOM 732 C CA . LEU A 1 93 ? -7.888 -9.389 -3.039 1.00 93.44 93 LEU A CA 1
ATOM 733 C C . LEU A 1 93 ? -6.420 -9.839 -2.876 1.00 93.44 93 LEU A C 1
ATOM 735 O O . LEU A 1 93 ? -6.112 -10.937 -3.350 1.00 93.44 93 LEU A O 1
ATOM 739 N N . PRO A 1 94 ? -5.543 -9.107 -2.148 1.00 94.25 94 PRO A N 1
ATOM 740 C CA . PRO A 1 94 ? -4.195 -9.589 -1.832 1.00 94.25 94 PRO A CA 1
ATOM 741 C C . PRO A 1 94 ? -4.183 -10.969 -1.164 1.00 94.25 94 PRO A C 1
ATOM 743 O O . PRO A 1 94 ? -3.393 -11.835 -1.539 1.00 94.25 94 PRO A O 1
ATOM 746 N N . ASN A 1 95 ? -5.101 -11.212 -0.222 1.00 93.06 95 ASN A N 1
ATOM 747 C CA . ASN A 1 95 ? -5.189 -12.485 0.497 1.00 93.06 95 ASN A CA 1
ATOM 748 C C . ASN A 1 95 ? -5.673 -13.639 -0.387 1.00 93.06 95 ASN A C 1
ATOM 750 O O . ASN A 1 95 ? -5.289 -14.787 -0.164 1.00 93.06 95 ASN A O 1
ATOM 754 N N . LYS A 1 96 ? -6.502 -13.352 -1.397 1.00 92.31 96 LYS A N 1
ATOM 755 C CA . LYS A 1 96 ? -6.975 -14.347 -2.369 1.00 92.31 96 LYS A CA 1
ATOM 756 C C . LYS A 1 96 ? -5.954 -14.665 -3.463 1.00 92.31 96 LYS A C 1
ATOM 758 O O . LYS A 1 96 ? -6.129 -15.680 -4.128 1.00 92.31 96 LYS A O 1
ATOM 763 N N . ARG A 1 97 ? -4.900 -13.851 -3.627 1.00 90.69 97 ARG A N 1
ATOM 764 C CA . ARG A 1 97 ? -3.811 -14.062 -4.605 1.00 90.69 97 ARG A CA 1
ATOM 765 C C . ARG A 1 97 ? -4.339 -14.312 -6.024 1.00 90.69 97 ARG A C 1
ATOM 767 O O . ARG A 1 97 ? -3.937 -15.258 -6.691 1.00 90.69 97 ARG A O 1
ATOM 774 N N . LEU A 1 98 ? -5.271 -13.463 -6.462 1.00 89.94 98 LEU A N 1
ATOM 775 C CA . LEU A 1 98 ? -6.000 -13.642 -7.726 1.00 89.94 98 LEU A CA 1
ATOM 776 C C . LEU A 1 98 ? -5.107 -13.560 -8.971 1.00 89.94 98 LEU A C 1
ATOM 778 O O . LEU A 1 98 ? -5.432 -14.152 -9.995 1.00 89.94 98 LEU A O 1
ATOM 782 N N . PHE A 1 99 ? -4.003 -12.817 -8.891 1.00 93.19 99 PHE A N 1
ATOM 783 C CA . PHE A 1 99 ? -3.106 -12.580 -10.018 1.00 93.19 99 PHE A CA 1
ATOM 784 C C . PHE A 1 99 ? -1.924 -13.548 -9.951 1.00 93.19 99 PHE A C 1
ATOM 786 O O . PHE A 1 99 ? -1.176 -13.505 -8.970 1.00 93.19 99 PHE A O 1
ATOM 793 N N . PRO A 1 100 ? -1.706 -14.397 -10.969 1.00 95.44 100 PRO A N 1
ATOM 794 C CA . PRO A 1 100 ? -0.527 -15.244 -11.011 1.00 95.44 100 PRO A CA 1
ATOM 795 C C . PRO A 1 100 ? 0.733 -14.385 -11.167 1.00 95.44 100 PRO A C 1
ATOM 797 O O . PRO A 1 100 ? 0.839 -13.558 -12.080 1.00 95.44 100 PRO A O 1
ATOM 800 N N . ILE A 1 101 ? 1.681 -14.585 -10.253 1.00 96.06 101 ILE A N 1
ATOM 801 C CA . ILE A 1 101 ? 2.965 -13.883 -10.198 1.00 96.06 101 ILE A CA 1
ATOM 802 C C . ILE A 1 101 ? 4.084 -14.888 -10.447 1.00 96.06 101 ILE A C 1
ATOM 804 O O . ILE A 1 101 ? 4.111 -15.960 -9.843 1.00 96.06 101 ILE A O 1
ATOM 808 N N . GLU A 1 102 ? 5.027 -14.515 -11.303 1.00 97.56 102 GLU A N 1
ATOM 809 C CA . GLU A 1 102 ? 6.230 -15.284 -11.597 1.00 97.56 102 GLU A CA 1
ATOM 810 C C . GLU A 1 102 ? 7.460 -14.549 -11.060 1.00 97.56 102 GLU A C 1
ATOM 812 O O . GLU A 1 102 ? 7.628 -13.348 -11.292 1.00 97.56 102 GLU A O 1
ATOM 817 N N . VAL A 1 103 ? 8.341 -15.283 -10.376 1.00 98.06 103 VAL A N 1
ATOM 818 C CA . VAL A 1 103 ? 9.713 -14.838 -10.117 1.00 98.06 103 VAL A CA 1
ATOM 819 C C . VAL A 1 103 ? 10.554 -15.213 -11.331 1.00 98.06 103 VAL A C 1
ATOM 821 O O . VAL A 1 103 ? 10.645 -16.388 -11.676 1.00 98.06 103 VAL A O 1
ATOM 824 N N . PHE A 1 104 ? 11.183 -14.228 -11.964 1.00 97.19 104 PHE A N 1
ATOM 825 C CA . PHE A 1 104 ? 11.987 -14.431 -13.168 1.00 97.19 104 PHE A CA 1
ATOM 826 C C . PHE A 1 104 ? 13.397 -13.867 -12.981 1.00 97.19 104 PHE A C 1
ATOM 828 O O . PHE A 1 104 ? 13.620 -12.949 -12.186 1.00 97.19 104 PHE A O 1
ATOM 835 N N . ARG A 1 105 ? 14.373 -14.409 -13.717 1.00 96.75 105 ARG A N 1
ATOM 836 C CA . ARG A 1 105 ? 15.705 -13.800 -13.793 1.00 96.75 105 ARG A CA 1
ATOM 837 C C . ARG A 1 105 ? 15.619 -12.578 -14.704 1.00 96.75 105 ARG A C 1
ATOM 839 O O . ARG A 1 105 ? 15.344 -12.730 -15.887 1.00 96.75 105 ARG A O 1
ATOM 846 N N . ASN A 1 106 ? 15.849 -11.389 -14.154 1.00 92.75 106 ASN A N 1
ATOM 847 C CA . ASN A 1 106 ? 15.812 -10.143 -14.912 1.00 92.75 106 ASN A CA 1
ATOM 848 C C . ASN A 1 106 ? 17.047 -10.039 -15.817 1.00 92.75 106 ASN A C 1
ATOM 850 O O . ASN A 1 106 ? 16.932 -10.084 -17.037 1.00 92.75 106 ASN A O 1
ATOM 854 N N . ASN A 1 107 ? 18.234 -9.980 -15.215 1.00 91.31 107 ASN A N 1
ATOM 855 C CA . ASN A 1 107 ? 19.515 -10.117 -15.905 1.00 91.31 107 ASN A CA 1
ATOM 856 C C . ASN A 1 107 ? 20.620 -10.472 -14.892 1.00 91.31 107 ASN A C 1
ATOM 858 O O . ASN A 1 107 ? 20.349 -10.719 -13.712 1.00 91.31 107 ASN A O 1
ATOM 862 N N . GLU A 1 108 ? 21.870 -10.558 -15.344 1.00 90.88 108 GLU A N 1
ATOM 863 C CA . GLU A 1 108 ? 23.005 -10.890 -14.476 1.00 90.88 108 GLU A CA 1
ATOM 864 C C . GLU A 1 108 ? 23.215 -9.862 -13.358 1.00 90.88 108 GLU A C 1
ATOM 866 O O . GLU A 1 108 ? 23.517 -10.261 -12.236 1.00 90.88 108 GLU A O 1
ATOM 871 N N . ILE A 1 109 ? 22.954 -8.583 -13.639 1.00 88.19 109 ILE A N 1
ATOM 872 C CA . ILE A 1 109 ? 23.227 -7.449 -12.751 1.00 88.19 109 ILE A CA 1
ATOM 873 C C . ILE A 1 109 ? 22.078 -7.210 -11.760 1.00 88.19 109 ILE A C 1
ATOM 875 O O . ILE A 1 109 ? 22.305 -7.109 -10.559 1.00 88.19 109 ILE A O 1
ATOM 879 N N . LEU A 1 110 ? 20.834 -7.138 -12.245 1.00 89.06 110 LEU A N 1
ATOM 880 C CA . LEU A 1 110 ? 19.644 -6.888 -11.417 1.00 89.06 110 LEU A CA 1
ATOM 881 C C . LEU A 1 110 ? 19.197 -8.118 -10.619 1.00 89.06 110 LEU A C 1
ATOM 883 O O . LEU A 1 110 ? 18.439 -7.992 -9.660 1.00 89.06 110 LEU A O 1
ATOM 887 N N . GLY A 1 111 ? 19.643 -9.314 -11.007 1.00 93.62 111 GLY A N 1
ATOM 888 C CA . GLY A 1 111 ? 19.252 -10.547 -10.340 1.00 93.62 111 GLY A CA 1
ATOM 889 C C . GLY A 1 111 ? 17.813 -10.946 -10.663 1.00 93.62 111 GLY A C 1
ATOM 890 O O . GLY A 1 111 ? 17.449 -11.097 -11.832 1.00 93.62 111 GLY A O 1
ATOM 891 N N . PHE A 1 112 ? 17.013 -11.190 -9.627 1.00 95.81 112 PHE A N 1
ATOM 892 C CA . PHE A 1 112 ? 15.629 -11.647 -9.760 1.00 95.81 112 PHE A CA 1
ATOM 893 C C . PHE A 1 112 ? 14.641 -10.483 -9.709 1.00 95.81 112 PHE A C 1
ATOM 895 O O . PHE A 1 112 ? 14.838 -9.523 -8.971 1.00 95.81 112 PHE A O 1
ATOM 902 N N . GLY A 1 113 ? 13.568 -10.615 -10.484 1.00 96.50 113 GLY A N 1
ATOM 903 C CA . GLY A 1 113 ? 12.406 -9.740 -10.456 1.00 96.50 113 GLY A CA 1
ATOM 904 C C . GLY A 1 113 ? 11.120 -10.539 -10.266 1.00 96.50 113 GLY A C 1
ATOM 905 O O . GLY A 1 113 ? 11.116 -11.770 -10.346 1.00 96.50 113 GLY A O 1
ATOM 906 N N . VAL A 1 114 ? 10.009 -9.832 -10.085 1.00 97.44 114 VAL A N 1
ATOM 907 C CA . VAL A 1 114 ? 8.659 -10.398 -10.216 1.00 97.44 114 VAL A CA 1
ATOM 908 C C . VAL A 1 114 ? 7.924 -9.763 -11.380 1.00 97.44 114 VAL A C 1
ATOM 910 O O . VAL A 1 114 ? 8.090 -8.577 -11.653 1.00 97.44 114 VAL A O 1
ATOM 913 N N . ARG A 1 115 ? 7.098 -10.549 -12.063 1.00 97.31 115 ARG A N 1
ATOM 914 C CA . ARG A 1 115 ? 6.191 -10.082 -13.116 1.00 97.31 115 ARG A CA 1
ATOM 915 C C . ARG A 1 115 ? 4.834 -10.754 -12.980 1.00 97.31 115 ARG A C 1
ATOM 917 O O . ARG A 1 115 ? 4.720 -11.817 -12.370 1.00 97.31 115 ARG A O 1
ATOM 924 N N . THR A 1 116 ? 3.805 -10.134 -13.539 1.00 97.06 116 THR A N 1
ATOM 925 C CA . THR A 1 116 ? 2.475 -10.748 -13.603 1.00 97.06 116 THR A CA 1
ATOM 926 C C . THR A 1 116 ? 2.324 -11.596 -14.864 1.00 97.06 116 THR A C 1
ATOM 928 O O . THR A 1 116 ? 2.897 -11.268 -15.900 1.00 97.06 116 THR A O 1
ATOM 931 N N . LEU A 1 117 ? 1.552 -12.680 -14.792 1.00 96.62 117 LEU A N 1
ATOM 932 C CA . LEU A 1 117 ? 1.186 -13.508 -15.951 1.00 96.62 117 LEU A CA 1
ATOM 933 C C . LEU A 1 117 ? -0.216 -13.191 -16.489 1.00 96.62 117 LEU A C 1
ATOM 935 O O . LEU A 1 117 ? -0.662 -13.799 -17.457 1.00 96.62 117 LEU A O 1
ATOM 939 N N . SER A 1 118 ? -0.916 -12.245 -15.868 1.00 95.81 118 SER A N 1
ATOM 940 C CA . SER A 1 118 ? -2.252 -11.802 -16.260 1.00 95.81 118 SER A CA 1
ATOM 941 C C . SER A 1 118 ? -2.306 -10.280 -16.314 1.00 95.81 118 SER A C 1
ATOM 943 O O . SER A 1 118 ? -1.435 -9.595 -15.791 1.00 95.81 118 SER A O 1
ATOM 945 N N . MET A 1 119 ? -3.354 -9.727 -16.916 1.00 94.75 119 MET A N 1
ATOM 946 C CA . MET A 1 119 ? -3.602 -8.293 -16.809 1.00 94.75 119 MET A CA 1
ATOM 947 C C . MET A 1 119 ? -3.944 -7.914 -15.357 1.00 94.75 119 MET A C 1
ATOM 949 O O . MET A 1 119 ? -4.736 -8.601 -14.713 1.00 94.75 119 MET A O 1
ATOM 953 N N . ILE A 1 120 ? -3.385 -6.809 -14.863 1.00 96.25 120 ILE A N 1
ATOM 954 C CA . ILE A 1 120 ? -3.752 -6.188 -13.585 1.00 96.25 120 ILE A CA 1
ATOM 955 C C . ILE A 1 120 ? -4.312 -4.790 -13.881 1.00 96.25 120 ILE A C 1
ATOM 957 O O . ILE A 1 120 ? -3.561 -3.934 -14.352 1.00 96.25 120 ILE A O 1
ATOM 961 N N . PRO A 1 121 ? -5.608 -4.531 -13.638 1.00 95.19 121 PRO A N 1
ATOM 962 C CA . PRO A 1 121 ? -6.194 -3.202 -13.816 1.00 95.19 121 PRO A CA 1
ATOM 963 C C . PRO A 1 121 ? -5.629 -2.172 -12.833 1.00 95.19 121 PRO A C 1
ATOM 965 O O . PRO A 1 121 ? -5.323 -2.519 -11.695 1.00 95.19 121 PRO A O 1
ATOM 968 N N . ALA A 1 122 ? -5.576 -0.898 -13.224 1.00 93.62 122 ALA A N 1
ATOM 969 C CA . ALA A 1 122 ? -5.189 0.198 -12.334 1.00 93.62 122 ALA A CA 1
ATOM 970 C C . ALA A 1 122 ? -6.056 0.255 -11.056 1.00 93.62 122 ALA A C 1
ATOM 972 O O . ALA A 1 122 ? -7.256 -0.013 -11.078 1.00 93.62 122 ALA A O 1
ATOM 973 N N . GLY A 1 123 ? -5.448 0.638 -9.931 1.00 95.31 123 GLY A N 1
ATOM 974 C CA . GLY A 1 123 ? -6.074 0.678 -8.606 1.00 95.31 123 GLY A CA 1
ATOM 975 C C . GLY A 1 123 ? -6.256 -0.683 -7.926 1.00 95.31 123 GLY A C 1
ATOM 976 O O . GLY A 1 123 ? -6.852 -0.754 -6.853 1.00 95.31 123 GLY A O 1
ATOM 977 N N . THR A 1 124 ? -5.754 -1.772 -8.503 1.00 97.31 124 THR A N 1
ATOM 978 C CA . THR A 1 124 ? -5.841 -3.102 -7.897 1.00 97.31 124 THR A CA 1
ATOM 979 C C . THR A 1 124 ? -4.848 -3.256 -6.738 1.00 97.31 124 THR A C 1
ATOM 981 O O . THR A 1 124 ? -3.649 -3.062 -6.948 1.00 97.31 124 THR A O 1
ATOM 984 N N . PRO A 1 125 ? -5.282 -3.656 -5.528 1.00 97.12 125 PRO A N 1
ATOM 985 C CA . PRO A 1 125 ? -4.378 -4.116 -4.476 1.00 97.12 125 PRO A CA 1
ATOM 986 C C . PRO A 1 125 ? -3.839 -5.509 -4.836 1.00 97.12 125 PRO A C 1
ATOM 988 O O . PRO A 1 125 ? -4.542 -6.513 -4.727 1.00 97.12 125 PRO A O 1
ATOM 991 N N . VAL A 1 126 ? -2.593 -5.556 -5.313 1.00 96.75 126 VAL A N 1
ATOM 992 C CA . VAL A 1 126 ? -1.989 -6.737 -5.952 1.00 96.75 126 VAL A CA 1
ATOM 993 C C . VAL A 1 126 ? -1.492 -7.743 -4.923 1.00 96.75 126 VAL A C 1
ATOM 995 O O . VAL A 1 126 ? -1.809 -8.928 -5.005 1.00 96.75 126 VAL A O 1
ATOM 998 N N . MET A 1 127 ? -0.690 -7.283 -3.963 1.00 95.31 127 MET A N 1
ATOM 999 C CA . MET A 1 127 ? -0.094 -8.135 -2.937 1.00 95.31 127 MET A CA 1
ATOM 1000 C C . MET A 1 127 ? 0.245 -7.340 -1.680 1.00 95.31 127 MET A C 1
ATOM 1002 O O . MET A 1 127 ? 0.577 -6.157 -1.742 1.00 95.31 127 MET A O 1
ATOM 1006 N N . GLU A 1 128 ? 0.183 -8.009 -0.536 1.00 96.00 128 GLU A N 1
ATOM 1007 C CA . GLU A 1 128 ? 0.790 -7.523 0.700 1.00 96.00 128 GLU A CA 1
ATOM 1008 C C . GLU A 1 128 ? 2.308 -7.732 0.643 1.00 96.00 128 GLU A C 1
ATOM 1010 O O . GLU A 1 128 ? 2.773 -8.695 0.040 1.00 96.00 128 GLU A O 1
ATOM 1015 N N . PHE A 1 129 ? 3.086 -6.865 1.276 1.00 96.38 129 PHE A N 1
ATOM 1016 C CA . PHE A 1 129 ? 4.507 -7.066 1.516 1.00 96.38 129 PHE A CA 1
ATOM 1017 C C . PHE A 1 129 ? 4.714 -7.590 2.929 1.00 96.38 129 PHE A C 1
ATOM 1019 O O . PHE A 1 129 ? 4.501 -6.875 3.906 1.00 96.38 129 PHE A O 1
ATOM 1026 N N . THR A 1 130 ? 5.103 -8.857 3.030 1.00 96.06 130 THR A N 1
ATOM 1027 C CA . THR A 1 130 ? 5.176 -9.562 4.311 1.00 96.06 130 THR A CA 1
ATOM 1028 C C . THR A 1 130 ? 6.618 -9.828 4.702 1.00 96.06 130 THR A C 1
ATOM 1030 O O . THR A 1 130 ? 7.420 -10.233 3.857 1.00 96.06 130 THR A O 1
ATOM 1033 N N . GLY A 1 131 ? 6.900 -9.716 5.992 1.00 94.25 131 GLY A N 1
ATOM 1034 C CA . GLY A 1 131 ? 8.160 -10.106 6.602 1.00 94.25 131 GLY A CA 1
ATOM 1035 C C . GLY A 1 131 ? 8.131 -9.888 8.108 1.00 94.25 131 GLY A C 1
ATOM 1036 O O . GLY A 1 131 ? 7.062 -9.683 8.688 1.00 94.25 131 GLY A O 1
ATOM 1037 N N . GLU A 1 132 ? 9.292 -9.929 8.743 1.00 92.44 132 GLU A N 1
ATOM 1038 C CA . GLU A 1 132 ? 9.408 -9.701 10.180 1.00 92.44 132 GLU A CA 1
ATOM 1039 C C . GLU A 1 132 ? 9.299 -8.206 10.495 1.00 92.44 132 GLU A C 1
ATOM 1041 O O . GLU A 1 132 ? 9.952 -7.375 9.864 1.00 92.44 132 GLU A O 1
ATOM 1046 N N . ILE A 1 133 ? 8.478 -7.841 11.485 1.00 92.00 133 ILE A N 1
ATOM 1047 C CA . ILE A 1 133 ? 8.417 -6.453 11.954 1.00 92.00 133 ILE A CA 1
ATOM 1048 C C . ILE A 1 133 ? 9.569 -6.218 12.923 1.00 92.00 133 ILE A C 1
ATOM 1050 O O . ILE A 1 133 ? 9.571 -6.729 14.043 1.00 92.00 133 ILE A O 1
ATOM 1054 N N . VAL A 1 134 ? 10.519 -5.388 12.509 1.00 89.00 134 VAL A N 1
ATOM 1055 C CA . VAL A 1 134 ? 11.711 -5.049 13.288 1.00 89.00 134 VAL A CA 1
ATOM 1056 C C . VAL A 1 134 ? 11.712 -3.569 13.662 1.00 89.00 134 VAL A C 1
ATOM 1058 O O . VAL A 1 134 ? 11.181 -2.722 12.943 1.00 89.00 134 VAL A O 1
ATOM 1061 N N . GLY A 1 135 ? 12.253 -3.250 14.839 1.00 85.88 135 GLY A N 1
ATOM 1062 C CA . GLY A 1 135 ? 12.325 -1.877 15.354 1.00 85.88 135 GLY A CA 1
ATOM 1063 C C . GLY A 1 135 ? 13.542 -1.099 14.844 1.00 85.88 135 GLY A C 1
ATOM 1064 O O . GLY A 1 135 ? 14.122 -1.419 13.809 1.00 85.88 135 GLY A O 1
ATOM 1065 N N . ASP A 1 136 ? 13.994 -0.116 15.631 1.00 70.12 136 ASP A N 1
ATOM 1066 C CA . ASP A 1 136 ? 15.113 0.785 15.296 1.00 70.12 136 ASP A CA 1
ATOM 1067 C C . ASP A 1 136 ? 16.475 0.070 15.061 1.00 70.12 136 ASP A C 1
ATOM 1069 O O . ASP A 1 136 ? 17.460 0.730 14.741 1.00 70.12 136 ASP A O 1
ATOM 1073 N N . GLN A 1 137 ? 16.554 -1.261 15.180 1.00 60.47 137 GLN A N 1
ATOM 1074 C CA . GLN A 1 137 ? 17.760 -2.066 14.929 1.00 60.47 137 GLN A CA 1
ATOM 1075 C C . GLN A 1 137 ? 18.265 -1.976 13.474 1.00 60.47 137 GLN A C 1
ATOM 1077 O O . GLN A 1 137 ? 19.449 -2.192 13.236 1.00 60.47 137 GLN A O 1
ATOM 1082 N N . LEU A 1 138 ? 17.404 -1.602 12.518 1.00 60.31 138 LEU A N 1
ATOM 1083 C CA . LEU A 1 138 ? 17.771 -1.366 11.112 1.00 60.31 138 LEU A CA 1
ATOM 1084 C C . LEU A 1 138 ? 18.056 0.115 10.786 1.00 60.31 138 LEU A C 1
ATOM 1086 O O . LEU A 1 138 ? 18.006 0.523 9.625 1.00 60.31 138 LEU A O 1
ATOM 1090 N N . THR A 1 139 ? 18.343 0.959 11.785 1.00 56.47 139 THR A N 1
ATOM 1091 C CA . THR A 1 139 ? 18.712 2.353 11.496 1.00 56.47 139 THR A CA 1
ATOM 1092 C C . THR A 1 139 ? 20.034 2.424 10.717 1.00 56.47 139 THR A C 1
ATOM 1094 O O . THR A 1 139 ? 20.967 1.674 11.028 1.00 56.47 139 THR A O 1
ATOM 1097 N N . PRO A 1 140 ? 20.142 3.322 9.713 1.00 50.97 140 PRO A N 1
ATOM 1098 C CA . PRO A 1 140 ? 21.369 3.492 8.940 1.00 50.97 140 PRO A CA 1
ATOM 1099 C C . PRO A 1 140 ? 22.583 3.681 9.859 1.00 50.97 140 PRO A C 1
ATOM 1101 O O . PRO A 1 140 ? 22.587 4.586 10.693 1.00 50.97 140 PRO A O 1
ATOM 1104 N N . GLY A 1 141 ? 23.590 2.815 9.711 1.00 53.44 141 GLY A N 1
ATOM 1105 C CA . GLY A 1 141 ? 24.857 2.871 10.450 1.00 53.44 141 GLY A CA 1
ATOM 1106 C C . GLY A 1 141 ? 25.083 1.791 11.518 1.00 53.44 141 GLY A C 1
ATOM 1107 O O . GLY A 1 141 ? 26.236 1.579 11.872 1.00 53.44 141 GLY A O 1
ATOM 1108 N N . ALA A 1 142 ? 24.054 1.082 12.006 1.00 49.00 142 ALA A N 1
ATOM 1109 C CA . ALA A 1 142 ? 24.247 0.054 13.046 1.00 49.00 142 ALA A CA 1
ATOM 1110 C C . ALA A 1 142 ? 24.342 -1.382 12.493 1.00 49.00 142 ALA A C 1
ATOM 1112 O O . ALA A 1 142 ? 25.196 -2.134 12.938 1.00 49.00 142 ALA A O 1
ATOM 1113 N N . HIS A 1 143 ? 23.517 -1.753 11.507 1.00 49.25 143 HIS A N 1
ATOM 1114 C CA . HIS A 1 143 ? 23.506 -3.078 10.854 1.00 49.25 143 HIS A CA 1
ATOM 1115 C C . HIS A 1 143 ? 22.842 -2.997 9.459 1.00 49.25 143 HIS A C 1
ATOM 1117 O O . HIS A 1 143 ? 21.998 -3.813 9.088 1.00 49.25 143 HIS A O 1
ATOM 1123 N N . TRP A 1 144 ? 23.173 -1.952 8.692 1.00 52.34 144 TRP A N 1
ATOM 1124 C CA . TRP A 1 144 ? 22.510 -1.615 7.421 1.00 52.34 144 TRP A CA 1
ATOM 1125 C C . TRP A 1 144 ? 22.735 -2.635 6.289 1.00 52.34 144 TRP A C 1
ATOM 1127 O O . TRP A 1 144 ? 21.949 -2.666 5.348 1.00 52.34 144 TRP A O 1
ATOM 1137 N N . ASP A 1 145 ? 23.703 -3.548 6.410 1.00 53.44 145 ASP A N 1
ATOM 1138 C CA . ASP A 1 145 ? 23.895 -4.652 5.449 1.00 53.44 145 ASP A CA 1
ATOM 1139 C C . ASP A 1 145 ? 22.682 -5.611 5.369 1.00 53.44 145 ASP A C 1
ATOM 1141 O O . ASP A 1 145 ? 22.566 -6.420 4.447 1.00 53.44 145 ASP A O 1
ATOM 1145 N N . ASN A 1 146 ? 21.735 -5.515 6.313 1.00 55.34 146 ASN A N 1
ATOM 1146 C CA . ASN A 1 146 ? 20.456 -6.234 6.282 1.00 55.34 146 ASN A CA 1
ATOM 1147 C C . ASN A 1 146 ? 19.283 -5.403 5.723 1.00 55.34 146 ASN A C 1
ATOM 1149 O O . ASN A 1 146 ? 18.201 -5.949 5.533 1.00 55.34 146 ASN A O 1
ATOM 1153 N N . GLY A 1 147 ? 19.478 -4.113 5.433 1.00 64.38 147 GLY A N 1
ATOM 1154 C CA . GLY A 1 147 ? 18.418 -3.178 5.042 1.00 64.38 147 GLY A CA 1
ATOM 1155 C C . GLY A 1 147 ? 18.000 -3.230 3.570 1.00 64.38 147 GLY A C 1
ATOM 1156 O O . GLY A 1 147 ? 17.001 -2.611 3.220 1.00 64.38 147 GLY A O 1
ATOM 1157 N N . ASP A 1 148 ? 18.713 -3.979 2.719 1.00 72.56 148 ASP A N 1
ATOM 1158 C CA . ASP A 1 148 ? 18.490 -4.010 1.259 1.00 72.56 148 ASP A CA 1
ATOM 1159 C C . ASP A 1 148 ? 17.068 -4.435 0.844 1.00 72.56 148 ASP A C 1
ATOM 1161 O O . ASP A 1 148 ? 16.635 -4.138 -0.267 1.00 72.56 148 ASP A O 1
ATOM 1165 N N . TYR A 1 149 ? 16.320 -5.087 1.737 1.00 80.00 149 TYR A N 1
ATOM 1166 C CA . TYR A 1 149 ? 14.950 -5.533 1.479 1.00 80.00 149 TYR A CA 1
ATOM 1167 C C . TYR A 1 149 ? 13.912 -4.925 2.429 1.00 80.00 149 TYR A C 1
ATOM 1169 O O . TYR A 1 149 ? 12.725 -5.218 2.291 1.00 80.00 149 TYR A O 1
ATOM 1177 N N . ALA A 1 150 ? 14.329 -4.124 3.410 1.00 89.06 150 ALA A N 1
ATOM 1178 C CA . ALA A 1 150 ? 13.454 -3.696 4.491 1.00 89.06 150 ALA A CA 1
ATOM 1179 C C . ALA A 1 150 ? 12.695 -2.408 4.142 1.00 89.06 150 ALA A C 1
ATOM 1181 O O . ALA A 1 150 ? 13.289 -1.422 3.708 1.00 89.06 150 ALA A O 1
ATOM 1182 N N . TYR A 1 151 ? 11.386 -2.380 4.406 1.00 90.81 151 TYR A N 1
ATOM 1183 C CA . TYR A 1 151 ? 10.538 -1.207 4.159 1.00 90.81 151 TYR A CA 1
ATOM 1184 C C . TYR A 1 151 ? 10.009 -0.610 5.452 1.00 90.81 151 TYR A C 1
ATOM 1186 O O . TYR A 1 151 ? 9.415 -1.305 6.272 1.00 90.81 151 TYR A O 1
ATOM 1194 N N . GLN A 1 152 ? 10.200 0.697 5.628 1.00 91.06 152 GLN A N 1
ATOM 1195 C CA . GLN A 1 152 ? 9.746 1.406 6.819 1.00 91.06 152 GLN A CA 1
ATOM 1196 C C . GLN A 1 152 ? 8.219 1.587 6.797 1.00 91.06 152 GLN A C 1
ATOM 1198 O O . GLN A 1 152 ? 7.661 2.119 5.842 1.00 91.06 152 GLN A O 1
ATOM 1203 N N . ILE A 1 153 ? 7.540 1.185 7.873 1.00 92.62 153 ILE A N 1
ATOM 1204 C CA . ILE A 1 153 ? 6.068 1.224 7.990 1.00 92.62 153 ILE A CA 1
ATOM 1205 C C . ILE A 1 153 ? 5.554 2.305 8.950 1.00 92.62 153 ILE A C 1
ATOM 1207 O O . ILE A 1 153 ? 4.376 2.670 8.912 1.00 92.62 153 ILE A O 1
ATOM 1211 N N . SER A 1 154 ? 6.429 2.848 9.800 1.00 89.94 154 SER A N 1
ATOM 1212 C CA . SER A 1 154 ? 6.099 3.915 10.751 1.00 89.94 154 SER A CA 1
ATOM 1213 C C . SER A 1 154 ? 7.121 5.041 10.705 1.00 89.94 154 SER A C 1
ATOM 1215 O O . SER A 1 154 ? 8.320 4.810 10.558 1.00 89.94 154 SER A O 1
ATOM 1217 N N . TYR A 1 155 ? 6.655 6.277 10.863 1.00 87.88 155 TYR A N 1
ATOM 1218 C CA . TYR A 1 155 ? 7.490 7.471 10.772 1.00 87.88 155 TYR A CA 1
ATOM 1219 C C . TYR A 1 155 ? 7.207 8.415 11.936 1.00 87.88 155 TYR A C 1
ATOM 1221 O O . TYR A 1 155 ? 6.061 8.598 12.349 1.00 87.88 155 TYR A O 1
ATOM 1229 N N . ARG A 1 156 ? 8.267 9.066 12.431 1.00 85.06 156 ARG A N 1
ATOM 1230 C CA . ARG A 1 156 ? 8.178 10.032 13.538 1.00 85.06 156 ARG A CA 1
ATOM 1231 C C . ARG A 1 156 ? 7.225 11.180 13.230 1.00 85.06 156 ARG A C 1
ATOM 1233 O O . ARG A 1 156 ? 6.541 11.647 14.132 1.00 85.06 156 ARG A O 1
ATOM 1240 N N . ASP A 1 157 ? 7.081 11.545 11.965 1.00 84.62 157 ASP A N 1
ATOM 1241 C CA . ASP A 1 157 ? 6.303 12.712 11.550 1.00 84.62 157 ASP A CA 1
ATOM 1242 C C . ASP A 1 157 ? 4.857 12.365 11.152 1.00 84.62 157 ASP A C 1
ATOM 1244 O O . ASP A 1 157 ? 4.139 13.207 10.627 1.00 84.62 157 ASP A O 1
ATOM 1248 N N . ASP A 1 158 ? 4.384 11.147 11.458 1.00 90.00 158 ASP A N 1
ATOM 1249 C CA . ASP A 1 158 ? 2.999 10.723 11.198 1.00 90.00 158 ASP A CA 1
ATOM 1250 C C . ASP A 1 158 ? 1.989 11.316 12.206 1.00 90.00 158 ASP A C 1
ATOM 1252 O O . ASP A 1 158 ? 1.414 10.640 13.067 1.00 90.00 158 ASP A O 1
ATOM 1256 N N . GLU A 1 159 ? 1.834 12.638 12.162 1.00 91.38 159 GLU A N 1
ATOM 1257 C CA . GLU A 1 159 ? 1.011 13.391 13.107 1.00 91.38 159 GLU A CA 1
ATOM 1258 C C . GLU A 1 159 ? -0.483 13.110 12.933 1.00 91.38 159 GLU A C 1
ATOM 1260 O O . GLU A 1 159 ? -1.214 12.996 13.918 1.00 91.38 159 GLU A O 1
ATOM 1265 N N . GLN A 1 160 ? -0.938 12.936 11.691 1.00 92.56 160 GLN A N 1
ATOM 1266 C CA . GLN A 1 160 ? -2.339 12.656 11.381 1.00 92.56 160 GLN A CA 1
ATOM 1267 C C . GLN A 1 160 ? -2.802 11.337 12.014 1.00 92.56 160 GLN A C 1
ATOM 1269 O O . GLN A 1 160 ? -3.853 11.311 12.663 1.00 92.56 160 GLN A O 1
ATOM 1274 N N . LEU A 1 161 ? -1.988 10.276 11.929 1.00 94.25 161 LEU A N 1
ATOM 1275 C CA . LEU A 1 161 ? -2.271 9.004 12.594 1.00 94.25 161 LEU A CA 1
ATOM 1276 C C . LEU A 1 161 ? -2.331 9.162 14.118 1.00 94.25 161 LEU A C 1
ATOM 1278 O O . LEU A 1 161 ? -3.260 8.667 14.755 1.00 94.25 161 LEU A O 1
ATOM 1282 N N . ARG A 1 162 ? -1.392 9.903 14.718 1.00 94.19 162 ARG A N 1
ATOM 1283 C CA . ARG A 1 162 ? -1.390 10.164 16.170 1.00 94.19 162 ARG A CA 1
ATOM 1284 C C . ARG A 1 162 ? -2.602 10.965 16.629 1.00 94.19 162 ARG A C 1
ATOM 1286 O O . ARG A 1 162 ? -3.175 10.671 17.677 1.00 94.19 162 ARG A O 1
ATOM 1293 N N . ASN A 1 163 ? -3.000 11.966 15.853 1.00 94.88 163 ASN A N 1
ATOM 1294 C CA . ASN A 1 163 ? -4.174 12.781 16.136 1.00 94.88 163 ASN A CA 1
ATOM 1295 C C . ASN A 1 163 ? -5.466 11.967 15.995 1.00 94.88 163 ASN A C 1
ATOM 1297 O O . ASN A 1 163 ? -6.413 12.213 16.738 1.00 94.88 163 ASN A O 1
ATOM 1301 N N . LEU A 1 164 ? -5.508 10.981 15.091 1.00 95.44 164 LEU A N 1
ATOM 1302 C CA . LEU A 1 164 ? -6.599 10.011 15.031 1.00 95.44 164 LEU A CA 1
ATOM 1303 C C . LEU A 1 164 ? -6.604 9.104 16.265 1.00 95.44 164 LEU A C 1
ATOM 1305 O O . LEU A 1 164 ? -7.642 8.994 16.905 1.00 95.44 164 LEU A O 1
ATOM 1309 N N . ILE A 1 165 ? -5.460 8.519 16.635 1.00 94.69 165 ILE A N 1
ATOM 1310 C CA . ILE A 1 165 ? -5.319 7.640 17.808 1.00 94.69 165 ILE A CA 1
ATOM 1311 C C . ILE A 1 165 ? -5.882 8.293 19.080 1.00 94.69 165 ILE A C 1
ATOM 1313 O O . ILE A 1 165 ? -6.684 7.670 19.767 1.00 94.69 165 ILE A O 1
ATOM 1317 N N . LYS A 1 166 ? -5.532 9.558 19.352 1.00 92.94 166 LYS A N 1
ATOM 1318 C CA . LYS A 1 166 ? -6.006 10.323 20.527 1.00 92.94 166 LYS A CA 1
ATOM 1319 C C . LYS A 1 166 ? -7.513 10.611 20.533 1.00 92.94 166 LYS A C 1
ATOM 1321 O O . LYS A 1 166 ? -8.060 11.032 21.544 1.00 92.94 166 LYS A O 1
ATOM 1326 N N . LYS A 1 167 ? -8.186 10.468 19.387 1.00 92.25 167 LYS A N 1
ATOM 1327 C CA . LYS A 1 167 ? -9.643 10.644 19.255 1.00 92.25 167 LYS A CA 1
ATOM 1328 C C . LYS A 1 167 ? -10.400 9.325 19.414 1.00 92.25 167 LYS A C 1
ATOM 1330 O O . LYS A 1 167 ? -11.631 9.336 19.404 1.00 92.25 167 LYS A O 1
ATOM 1335 N N . LEU A 1 168 ? -9.696 8.197 19.501 1.00 91.19 168 LEU A N 1
ATOM 1336 C CA . LEU A 1 168 ? -10.299 6.887 19.709 1.00 91.19 168 LEU A CA 1
ATOM 1337 C C . LEU A 1 168 ? -10.498 6.633 21.199 1.00 91.19 168 LEU A C 1
ATOM 1339 O O . LEU A 1 168 ? -9.675 7.009 22.023 1.00 91.19 168 LEU A O 1
ATOM 1343 N N . ASN A 1 169 ? -11.583 5.946 21.544 1.00 88.62 169 ASN A N 1
ATOM 1344 C CA . ASN A 1 169 ? -11.912 5.618 22.929 1.00 88.62 169 ASN A CA 1
ATOM 1345 C C . ASN A 1 169 ? -11.153 4.366 23.413 1.00 88.62 169 ASN A C 1
ATOM 1347 O O . ASN A 1 169 ? -11.764 3.366 23.793 1.00 88.62 169 ASN A O 1
ATOM 1351 N N . PHE A 1 170 ? -9.822 4.389 23.326 1.00 91.12 170 PHE A N 1
ATOM 1352 C CA . PHE A 1 170 ? -8.970 3.330 23.863 1.00 91.12 170 PHE A CA 1
ATOM 1353 C C . PHE A 1 170 ? -8.790 3.465 25.375 1.00 91.12 170 PHE A C 1
ATOM 1355 O O . PHE A 1 170 ? -8.983 4.533 25.955 1.00 91.12 170 PHE A O 1
ATOM 1362 N N . LYS A 1 171 ? -8.364 2.380 26.036 1.00 92.38 171 LYS A N 1
ATOM 1363 C CA . LYS A 1 171 ? -7.908 2.481 27.428 1.00 92.38 171 LYS A CA 1
ATOM 1364 C C . LYS A 1 171 ? -6.712 3.447 27.495 1.00 92.38 171 LYS A C 1
ATOM 1366 O O . LYS A 1 171 ? -5.807 3.306 26.668 1.00 92.38 171 LYS A O 1
ATOM 1371 N N . PRO A 1 172 ? -6.634 4.358 28.486 1.00 92.25 172 PRO A N 1
ATOM 1372 C CA . PRO A 1 172 ? -5.566 5.362 28.555 1.00 92.25 172 PRO A CA 1
ATOM 1373 C C . PRO A 1 172 ? -4.145 4.783 28.506 1.00 92.25 172 PRO A C 1
ATOM 1375 O O . PRO A 1 172 ? -3.247 5.370 27.907 1.00 92.25 172 PRO A O 1
ATOM 1378 N N . GLU A 1 173 ? -3.923 3.617 29.114 1.00 92.56 173 GLU A N 1
ATOM 1379 C CA . GLU A 1 173 ? -2.633 2.916 29.072 1.00 92.56 173 GLU A CA 1
ATOM 1380 C C . GLU A 1 173 ? -2.284 2.420 27.665 1.00 92.56 173 GLU A C 1
ATOM 1382 O O . GLU A 1 173 ? -1.144 2.560 27.217 1.00 92.56 173 GLU A O 1
ATOM 1387 N N . TYR A 1 174 ? -3.276 1.888 26.946 1.00 92.69 174 TYR A N 1
ATOM 1388 C CA . TYR A 1 174 ? -3.098 1.419 25.579 1.00 92.69 174 TYR A CA 1
ATOM 1389 C C . TYR A 1 174 ? -2.859 2.576 24.621 1.00 92.69 174 TYR A C 1
ATOM 1391 O O . TYR A 1 174 ? -1.934 2.498 23.819 1.00 92.69 174 TYR A O 1
ATOM 1399 N N . GLU A 1 175 ? -3.626 3.665 24.742 1.00 94.62 175 GLU A N 1
ATOM 1400 C CA . GLU A 1 175 ? -3.419 4.882 23.955 1.00 94.62 175 GLU A CA 1
ATOM 1401 C C . GLU A 1 175 ? -1.984 5.401 24.119 1.00 94.62 175 GLU A C 1
ATOM 1403 O O . GLU A 1 175 ? -1.270 5.580 23.130 1.00 94.62 175 GLU A O 1
ATOM 1408 N N . LYS A 1 176 ? -1.517 5.556 25.368 1.00 94.38 176 LYS A N 1
ATOM 1409 C CA . LYS A 1 176 ? -0.136 5.966 25.666 1.00 94.38 176 LYS A CA 1
ATOM 1410 C C . LYS A 1 176 ? 0.884 5.035 25.011 1.00 94.38 176 LYS A C 1
ATOM 1412 O O . LYS A 1 176 ? 1.868 5.513 24.441 1.00 94.38 176 LYS A O 1
ATOM 1417 N N . LEU A 1 177 ? 0.655 3.721 25.068 1.00 93.94 177 LEU A N 1
ATOM 1418 C CA . LEU A 1 177 ? 1.525 2.732 24.439 1.00 93.94 177 LEU A CA 1
ATOM 1419 C C . LEU A 1 177 ? 1.559 2.894 22.915 1.00 93.94 177 LEU A C 1
ATOM 1421 O O . LEU A 1 177 ? 2.644 3.031 22.359 1.00 93.94 177 LEU A O 1
ATOM 1425 N N . ILE A 1 178 ? 0.417 2.913 22.225 1.00 93.75 178 ILE A N 1
ATOM 1426 C CA . ILE A 1 178 ? 0.399 2.991 20.756 1.00 93.75 178 ILE A CA 1
ATOM 1427 C C . ILE A 1 178 ? 0.896 4.345 20.240 1.00 93.75 178 ILE A C 1
ATOM 1429 O O . ILE A 1 178 ? 1.584 4.377 19.222 1.00 93.75 178 ILE A O 1
ATOM 1433 N N . VAL A 1 179 ? 0.660 5.446 20.967 1.00 93.81 179 VAL A N 1
ATOM 1434 C CA . VAL A 1 179 ? 1.268 6.750 20.658 1.00 93.81 179 VAL A CA 1
ATOM 1435 C C . VAL A 1 179 ? 2.788 6.655 20.777 1.00 93.81 179 VAL A C 1
ATOM 1437 O O . VAL A 1 179 ? 3.489 7.030 19.837 1.00 93.81 179 VAL A O 1
ATOM 1440 N N . LYS A 1 180 ? 3.313 6.083 21.868 1.00 92.56 180 LYS A N 1
ATOM 1441 C CA . LYS A 1 180 ? 4.759 5.863 22.045 1.00 92.56 180 LYS A CA 1
ATOM 1442 C C . LYS A 1 180 ? 5.344 4.971 20.946 1.00 92.56 180 LYS A C 1
ATOM 1444 O O . LYS A 1 180 ? 6.432 5.250 20.451 1.00 92.56 180 LYS A O 1
ATOM 1449 N N . LEU A 1 181 ? 4.646 3.905 20.551 1.00 92.12 181 LEU A N 1
ATOM 1450 C CA . LEU A 1 181 ? 5.088 3.024 19.467 1.00 92.12 181 LEU A CA 1
ATOM 1451 C C . LEU A 1 181 ? 5.075 3.760 18.119 1.00 92.12 181 LEU A C 1
ATOM 1453 O O . LEU A 1 181 ? 6.041 3.653 17.376 1.00 92.12 181 LEU A O 1
ATOM 1457 N N . SER A 1 182 ? 4.059 4.575 17.827 1.00 91.62 182 SER A N 1
ATOM 1458 C CA . SER A 1 182 ? 3.977 5.343 16.571 1.00 91.62 182 SER A CA 1
ATOM 1459 C C . SER A 1 182 ? 5.123 6.348 16.371 1.00 91.62 182 SER A C 1
ATOM 1461 O O . SER A 1 182 ? 5.375 6.780 15.252 1.00 91.62 182 SER A O 1
ATOM 1463 N N . GLN A 1 183 ? 5.832 6.716 17.444 1.00 90.75 183 GLN A N 1
ATOM 1464 C CA . GLN A 1 183 ? 6.989 7.619 17.415 1.00 90.75 183 GLN A CA 1
ATOM 1465 C C . GLN A 1 183 ? 8.320 6.900 17.136 1.00 90.75 183 GLN A C 1
ATOM 1467 O O . GLN A 1 183 ? 9.363 7.550 17.046 1.00 90.75 183 GLN A O 1
ATOM 1472 N N . LYS A 1 184 ? 8.320 5.570 17.018 1.00 90.19 184 LYS A N 1
ATOM 1473 C CA . LYS A 1 184 ? 9.507 4.779 16.667 1.00 90.19 184 LYS A CA 1
ATOM 1474 C C . LYS A 1 184 ? 9.504 4.406 15.189 1.00 90.19 184 LYS A C 1
ATOM 1476 O O . LYS A 1 184 ? 8.452 4.442 14.544 1.00 90.19 184 LYS A O 1
ATOM 1481 N N . LYS A 1 185 ? 10.673 4.043 14.653 1.00 90.25 185 LYS A N 1
ATOM 1482 C CA . LYS A 1 185 ? 10.765 3.487 13.302 1.00 90.25 185 LYS A CA 1
ATOM 1483 C C . LYS A 1 185 ? 10.618 1.973 13.387 1.00 90.25 185 LYS A C 1
ATOM 1485 O O . LYS A 1 185 ? 11.324 1.309 14.143 1.00 90.25 185 LYS A O 1
ATOM 1490 N N . TYR A 1 186 ? 9.682 1.457 12.611 1.00 91.81 186 TYR A N 1
ATOM 1491 C CA . TYR A 1 186 ? 9.507 0.038 12.370 1.00 91.81 186 TYR A CA 1
ATOM 1492 C C . TYR A 1 186 ? 9.656 -0.230 10.887 1.00 91.81 186 TYR A C 1
ATOM 1494 O O . TYR A 1 186 ? 9.288 0.608 10.056 1.00 91.81 186 TYR A O 1
ATOM 1502 N N . TYR A 1 187 ? 10.163 -1.413 10.584 1.00 92.38 187 TYR A N 1
ATOM 1503 C CA . TYR A 1 187 ? 10.375 -1.904 9.238 1.00 92.38 187 TYR A CA 1
ATOM 1504 C C . TYR A 1 187 ? 9.746 -3.285 9.100 1.00 92.38 187 TYR A C 1
ATOM 1506 O O . TYR A 1 187 ? 9.695 -4.030 10.075 1.00 92.38 187 TYR A O 1
ATOM 1514 N N . ILE A 1 188 ? 9.295 -3.622 7.897 1.00 93.75 188 ILE A N 1
ATOM 1515 C CA . ILE A 1 188 ? 9.063 -5.007 7.488 1.00 93.75 188 ILE A CA 1
ATOM 1516 C C . ILE A 1 188 ? 10.347 -5.484 6.818 1.00 93.75 188 ILE A C 1
ATOM 1518 O O . ILE A 1 188 ? 10.716 -4.946 5.775 1.00 93.75 188 ILE A O 1
ATOM 1522 N N . ASP A 1 189 ? 11.013 -6.468 7.416 1.00 91.94 189 ASP A N 1
ATOM 1523 C CA . ASP A 1 189 ? 12.216 -7.111 6.892 1.00 91.94 189 ASP A CA 1
ATOM 1524 C C . ASP A 1 189 ? 11.877 -8.514 6.353 1.00 91.94 189 ASP A C 1
ATOM 1526 O O . ASP A 1 189 ? 11.614 -9.435 7.130 1.00 91.94 189 ASP A O 1
ATOM 1530 N N . PRO A 1 190 ? 11.876 -8.714 5.023 1.00 93.00 190 PRO A N 1
ATOM 1531 C CA . PRO A 1 190 ? 11.585 -10.003 4.414 1.00 93.00 190 PRO A CA 1
ATOM 1532 C C . PRO A 1 190 ? 12.846 -10.860 4.186 1.00 93.00 190 PRO A C 1
ATOM 1534 O O . PRO A 1 190 ? 12.821 -11.771 3.351 1.00 93.00 190 PRO A O 1
ATOM 1537 N N . LYS A 1 191 ? 13.995 -10.535 4.800 1.00 88.12 191 LYS A N 1
ATOM 1538 C CA . LYS A 1 191 ? 15.276 -11.208 4.531 1.00 88.12 191 LYS A CA 1
ATOM 1539 C C . LYS A 1 191 ? 15.244 -12.696 4.870 1.00 88.12 191 LYS A C 1
ATOM 1541 O O . LYS A 1 191 ? 15.680 -13.497 4.046 1.00 88.12 191 LYS A O 1
ATOM 1546 N N . VAL A 1 192 ? 14.747 -13.046 6.056 1.00 87.88 192 VAL A N 1
ATOM 1547 C CA . VAL A 1 192 ? 14.671 -14.438 6.537 1.00 87.88 192 VAL A CA 1
ATOM 1548 C C . VAL A 1 192 ? 13.312 -15.050 6.219 1.00 87.88 192 VAL A C 1
ATOM 1550 O O . VAL A 1 192 ? 13.238 -16.158 5.693 1.00 87.88 192 VAL A O 1
ATOM 1553 N N . GLN A 1 193 ? 12.237 -14.315 6.501 1.00 91.12 193 GLN A N 1
ATOM 1554 C CA . GLN A 1 193 ? 10.871 -14.729 6.209 1.00 91.12 193 GLN A CA 1
ATOM 1555 C C . GLN A 1 193 ? 10.163 -13.609 5.469 1.00 91.12 193 GLN A C 1
ATOM 1557 O O . GLN A 1 193 ? 10.081 -12.498 5.973 1.00 91.12 193 GLN A O 1
ATOM 1562 N N . GLY A 1 194 ? 9.639 -13.900 4.284 1.00 93.56 194 GLY A N 1
ATOM 1563 C CA . GLY A 1 194 ? 8.871 -12.947 3.501 1.00 93.56 194 GLY A CA 1
ATOM 1564 C C . GLY A 1 194 ? 8.280 -13.593 2.259 1.00 93.56 194 GLY A C 1
ATOM 1565 O O . GLY A 1 194 ? 8.627 -14.720 1.903 1.00 93.56 194 GLY A O 1
ATOM 1566 N N . ASN A 1 195 ? 7.357 -12.896 1.604 1.00 94.88 195 ASN A N 1
ATOM 1567 C CA . ASN A 1 195 ? 6.722 -13.402 0.392 1.00 94.88 195 ASN A CA 1
ATOM 1568 C C . ASN A 1 195 ? 7.478 -12.959 -0.870 1.00 94.88 195 ASN A C 1
ATOM 1570 O O . ASN A 1 195 ? 8.502 -12.279 -0.806 1.00 94.88 195 ASN A O 1
ATOM 1574 N N . VAL A 1 196 ? 6.950 -13.331 -2.039 1.00 95.44 196 VAL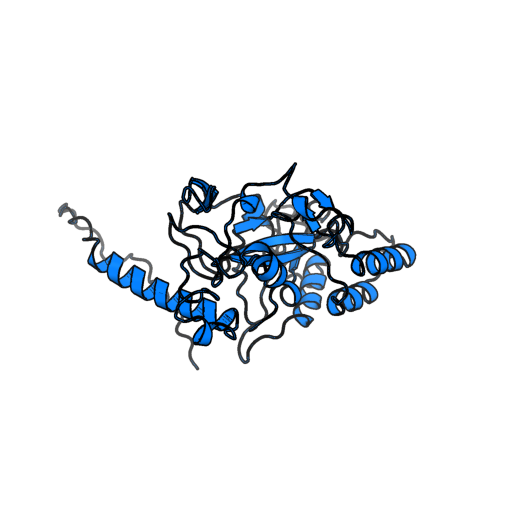 A N 1
ATOM 1575 C CA . VAL A 1 196 ? 7.540 -13.007 -3.350 1.00 95.44 196 VAL A CA 1
ATOM 1576 C C . VAL A 1 196 ? 7.679 -11.504 -3.616 1.00 95.44 196 VAL A C 1
ATOM 1578 O O . VAL A 1 196 ? 8.508 -11.122 -4.438 1.00 95.44 196 VAL A O 1
ATOM 1581 N N . GLY A 1 197 ? 6.947 -10.644 -2.896 1.00 94.69 197 GLY A N 1
ATOM 1582 C CA . GLY A 1 197 ? 7.039 -9.188 -3.029 1.00 94.69 197 GLY A CA 1
ATOM 1583 C C . GLY A 1 197 ? 8.444 -8.640 -2.763 1.00 94.69 197 GLY A C 1
ATOM 1584 O O . GLY A 1 197 ? 8.821 -7.628 -3.346 1.00 94.69 197 GLY A O 1
ATOM 1585 N N . ARG A 1 198 ? 9.271 -9.350 -1.980 1.00 93.88 198 ARG A N 1
ATOM 1586 C CA . ARG A 1 198 ? 10.692 -9.015 -1.745 1.00 93.88 198 ARG A CA 1
ATOM 1587 C C . ARG A 1 198 ? 11.565 -8.998 -3.003 1.00 93.88 198 ARG A C 1
ATOM 1589 O O . ARG A 1 198 ? 12.683 -8.504 -2.950 1.00 93.88 198 ARG A O 1
ATOM 1596 N N . MET A 1 199 ? 11.084 -9.583 -4.099 1.00 95.44 199 MET A N 1
ATOM 1597 C CA . MET A 1 199 ? 11.792 -9.644 -5.378 1.00 95.44 199 MET A CA 1
ATOM 1598 C C . MET A 1 199 ? 11.379 -8.510 -6.331 1.00 95.44 199 MET A C 1
ATOM 1600 O O . MET A 1 199 ? 11.864 -8.462 -7.457 1.00 95.44 199 MET A O 1
ATOM 1604 N N . ALA A 1 200 ? 10.452 -7.625 -5.944 1.00 95.44 200 ALA A N 1
ATOM 1605 C CA . ALA A 1 200 ? 10.033 -6.510 -6.792 1.00 95.44 200 ALA A CA 1
ATOM 1606 C C . ALA A 1 200 ? 11.186 -5.519 -6.958 1.00 95.44 200 ALA A C 1
ATOM 1608 O O . ALA A 1 200 ? 11.667 -4.971 -5.973 1.00 95.44 200 ALA A O 1
ATOM 1609 N N . CYS A 1 201 ? 11.622 -5.293 -8.199 1.00 94.81 201 CYS A N 1
ATOM 1610 C CA . CYS A 1 201 ? 12.740 -4.400 -8.487 1.00 94.81 201 CYS A CA 1
ATOM 1611 C C . CYS A 1 201 ? 12.345 -2.922 -8.356 1.00 94.81 201 CYS A C 1
ATOM 1613 O O . CYS A 1 201 ? 11.172 -2.547 -8.450 1.00 94.81 201 CYS A O 1
ATOM 1615 N N . HIS A 1 202 ? 13.356 -2.065 -8.233 1.00 94.12 202 HIS A N 1
ATOM 1616 C CA . HIS A 1 202 ? 13.164 -0.623 -8.274 1.00 94.12 202 HIS A CA 1
ATOM 1617 C C . HIS A 1 202 ? 12.770 -0.118 -9.671 1.00 94.12 202 HIS A C 1
ATOM 1619 O O . HIS A 1 202 ? 13.356 -0.525 -10.675 1.00 94.12 202 HIS A O 1
ATOM 1625 N N . SER A 1 203 ? 11.873 0.867 -9.719 1.00 94.25 203 SER A N 1
ATOM 1626 C CA . SER A 1 203 ? 11.735 1.780 -10.856 1.00 94.25 203 SER A CA 1
ATOM 1627 C C . SER A 1 203 ? 11.507 3.217 -10.391 1.00 94.25 203 SER A C 1
ATOM 1629 O O . SER A 1 203 ? 10.719 3.449 -9.477 1.00 94.25 203 SER A O 1
ATOM 1631 N N . CYS A 1 204 ? 12.155 4.188 -11.049 1.00 91.62 204 CYS A N 1
ATOM 1632 C CA . CYS A 1 204 ? 11.915 5.618 -10.801 1.00 91.62 204 CYS A CA 1
ATOM 1633 C C . CYS A 1 204 ? 10.526 6.074 -11.284 1.00 91.62 204 CYS A C 1
ATOM 1635 O O . CYS A 1 204 ? 10.017 7.092 -10.826 1.00 91.62 204 CYS A O 1
ATOM 1637 N N . ALA A 1 205 ? 9.904 5.312 -12.187 1.00 91.88 205 ALA A N 1
ATOM 1638 C CA . ALA A 1 205 ? 8.480 5.387 -12.484 1.00 91.88 205 ALA A CA 1
ATOM 1639 C C . ALA A 1 205 ? 7.870 4.006 -12.237 1.00 91.88 205 ALA A C 1
ATOM 1641 O O . ALA A 1 205 ? 7.670 3.225 -13.171 1.00 91.88 205 ALA A O 1
ATOM 1642 N N . SER A 1 206 ? 7.636 3.672 -10.971 1.00 93.94 206 SER A N 1
ATOM 1643 C CA . SER A 1 206 ? 7.047 2.392 -10.584 1.00 93.94 206 SER A CA 1
ATOM 1644 C C . SER A 1 206 ? 5.615 2.233 -11.099 1.00 93.94 206 SER A C 1
ATOM 1646 O O . SER A 1 206 ? 4.889 3.207 -11.308 1.00 93.94 206 SER A O 1
ATOM 1648 N N . ASN A 1 207 ? 5.209 0.983 -11.323 1.00 94.62 207 ASN A N 1
ATOM 1649 C CA . ASN A 1 207 ? 3.822 0.633 -11.648 1.00 94.62 207 ASN A CA 1
ATOM 1650 C C . ASN A 1 207 ? 3.024 0.172 -10.418 1.00 94.62 207 ASN A C 1
ATOM 1652 O O . ASN A 1 207 ? 1.807 0.020 -10.519 1.00 94.62 207 ASN A O 1
ATOM 1656 N N . LEU A 1 208 ? 3.679 0.015 -9.265 1.00 95.31 208 LEU A N 1
ATOM 1657 C CA . LEU A 1 208 ? 3.061 -0.208 -7.963 1.00 95.31 208 LEU A CA 1
ATOM 1658 C C . LEU A 1 208 ? 3.389 0.945 -7.002 1.00 95.31 208 LEU A C 1
ATOM 1660 O O . LEU A 1 208 ? 4.486 1.508 -7.037 1.00 95.31 208 LEU A O 1
ATOM 1664 N N . GLU A 1 209 ? 2.439 1.261 -6.128 1.00 93.81 209 GLU A N 1
ATOM 1665 C CA . GLU A 1 209 ? 2.563 2.241 -5.047 1.00 93.81 209 GLU A CA 1
ATOM 1666 C C . GLU A 1 209 ? 2.204 1.606 -3.701 1.00 93.81 209 GLU A C 1
ATOM 1668 O O . GLU A 1 209 ? 1.365 0.703 -3.615 1.00 93.81 209 GLU A O 1
ATOM 1673 N N . TRP A 1 210 ? 2.850 2.092 -2.646 1.00 94.19 210 TRP A N 1
ATOM 1674 C CA . TRP A 1 210 ? 2.674 1.609 -1.289 1.00 94.19 210 TRP A CA 1
ATOM 1675 C C . TRP A 1 210 ? 1.468 2.229 -0.605 1.00 94.19 210 TRP A C 1
ATOM 1677 O O . TRP A 1 210 ? 1.294 3.450 -0.567 1.00 94.19 210 TRP A O 1
ATOM 1687 N N . VAL A 1 211 ? 0.680 1.379 0.047 1.00 95.00 211 VAL A N 1
ATOM 1688 C CA . VAL A 1 211 ? -0.474 1.812 0.823 1.00 95.00 211 VAL A CA 1
ATOM 1689 C C . VAL A 1 211 ? -0.527 1.080 2.151 1.00 95.00 211 VAL A C 1
ATOM 1691 O O . VAL A 1 211 ? -0.266 -0.118 2.233 1.00 95.00 211 VAL A O 1
ATOM 1694 N N . ARG A 1 212 ? -0.871 1.810 3.211 1.00 96.88 212 ARG A N 1
ATOM 1695 C CA . ARG A 1 212 ? -1.036 1.242 4.549 1.00 96.88 212 ARG A CA 1
ATOM 1696 C C . ARG A 1 212 ? -2.494 0.903 4.782 1.00 96.88 212 ARG A C 1
ATOM 1698 O O . ARG A 1 212 ? -3.353 1.778 4.684 1.00 96.88 212 ARG A O 1
ATOM 1705 N N . VAL A 1 213 ? -2.763 -0.344 5.137 1.00 98.00 213 VAL A N 1
ATOM 1706 C CA . VAL A 1 213 ? -4.093 -0.794 5.543 1.00 98.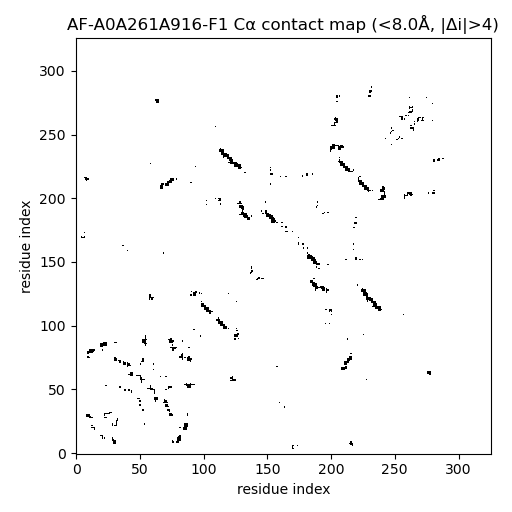00 213 VAL A CA 1
ATOM 1707 C C . VAL A 1 213 ? -3.994 -1.364 6.946 1.00 98.00 213 VAL A C 1
ATOM 1709 O O . VAL A 1 213 ? -3.367 -2.391 7.172 1.00 98.00 213 VAL A O 1
ATOM 1712 N N . PHE A 1 214 ? -4.587 -0.679 7.913 1.00 97.94 214 PHE A N 1
ATOM 1713 C CA . PHE A 1 214 ? -4.635 -1.148 9.290 1.00 97.94 214 PHE A CA 1
ATOM 1714 C C . PHE A 1 214 ? -5.761 -2.154 9.486 1.00 97.94 214 PHE A C 1
ATOM 1716 O O . PHE A 1 214 ? -6.807 -2.073 8.845 1.00 97.94 214 PHE A O 1
ATOM 1723 N N . GLN A 1 215 ? -5.574 -3.082 10.413 1.00 96.00 215 GLN A N 1
ATOM 1724 C CA . GLN A 1 215 ? -6.592 -4.047 10.796 1.00 96.00 215 GLN A CA 1
ATOM 1725 C C . GLN A 1 215 ? -6.490 -4.308 12.304 1.00 96.00 215 GLN A C 1
ATOM 1727 O O . GLN A 1 215 ? -5.394 -4.374 12.839 1.00 96.00 215 GLN A O 1
ATOM 1732 N N . LYS A 1 216 ? -7.612 -4.477 13.017 1.00 95.81 216 LYS A N 1
ATOM 1733 C CA . LYS A 1 216 ? -7.679 -4.733 14.482 1.00 95.81 216 LYS A CA 1
ATOM 1734 C C . LYS A 1 216 ? -7.240 -3.559 15.372 1.00 95.81 216 LYS A C 1
ATOM 1736 O O . LYS A 1 216 ? -7.900 -3.300 16.368 1.00 95.81 216 LYS A O 1
ATOM 1741 N N . SER A 1 217 ? -6.185 -2.819 15.043 1.00 95.31 217 SER A N 1
ATOM 1742 C CA . SER A 1 217 ? -5.746 -1.617 15.770 1.00 95.31 217 SER A CA 1
ATOM 1743 C C . SER A 1 217 ? -4.936 -0.687 14.854 1.00 95.31 217 SER A C 1
ATOM 1745 O O . SER A 1 217 ? -4.772 -0.964 13.671 1.00 95.31 217 SER A O 1
ATOM 1747 N N . LEU A 1 218 ? -4.444 0.431 15.393 1.00 95.44 218 LEU A N 1
ATOM 1748 C CA . LEU A 1 218 ? -3.584 1.407 14.711 1.00 95.44 218 LEU A CA 1
ATOM 1749 C C . LEU A 1 218 ? -2.112 1.324 15.152 1.00 95.44 218 LEU A C 1
ATOM 1751 O O . LEU A 1 218 ? -1.340 2.259 14.938 1.00 95.44 218 LEU A O 1
ATOM 1755 N N . SER A 1 219 ? -1.713 0.235 15.817 1.00 93.06 219 SER A N 1
ATOM 1756 C CA . SER A 1 219 ? -0.308 0.035 16.180 1.00 93.06 219 SER A CA 1
ATOM 1757 C C . SER A 1 219 ? 0.521 -0.418 14.968 1.00 93.06 219 SER A C 1
ATOM 1759 O O . SER A 1 219 ? -0.025 -1.010 14.037 1.00 93.06 219 SER A O 1
ATOM 1761 N N . PRO A 1 220 ? 1.851 -0.222 14.980 1.00 92.38 220 PRO A N 1
ATOM 1762 C CA . PRO A 1 220 ? 2.726 -0.705 13.907 1.00 92.38 220 PRO A CA 1
ATOM 1763 C C . PRO A 1 220 ? 2.677 -2.222 13.671 1.00 92.38 220 PRO A C 1
ATOM 1765 O O . PRO A 1 220 ? 3.007 -2.667 12.586 1.00 92.38 220 PRO A O 1
ATOM 1768 N N . ALA A 1 221 ? 2.241 -3.019 14.653 1.00 92.88 221 ALA A N 1
ATOM 1769 C CA . ALA A 1 221 ? 2.067 -4.468 14.494 1.00 92.88 221 ALA A CA 1
ATOM 1770 C C . ALA A 1 221 ? 0.803 -4.854 13.699 1.00 92.88 221 ALA A C 1
ATOM 1772 O O . ALA A 1 221 ? 0.609 -6.016 13.368 1.00 92.88 221 ALA A O 1
ATOM 1773 N N . HIS A 1 222 ? -0.077 -3.887 13.448 1.00 95.50 222 HIS A N 1
ATOM 1774 C CA . HIS A 1 222 ? -1.400 -4.070 12.854 1.00 95.50 222 HIS A CA 1
ATOM 1775 C C . HIS A 1 222 ? -1.533 -3.403 11.481 1.00 95.50 222 HIS A C 1
ATOM 1777 O O . HIS A 1 222 ? -2.637 -3.297 10.945 1.00 95.50 222 HIS A O 1
ATOM 1783 N N . VAL A 1 223 ? -0.425 -2.899 10.935 1.00 96.31 223 VAL A N 1
ATOM 1784 C CA . VAL A 1 223 ? -0.388 -2.323 9.596 1.00 96.31 223 VAL A CA 1
ATOM 1785 C C . VAL A 1 223 ? -0.017 -3.404 8.592 1.00 96.31 223 VAL A C 1
ATOM 1787 O O . VAL A 1 223 ? 0.967 -4.116 8.761 1.00 96.31 223 VAL A O 1
ATOM 1790 N N . HIS A 1 224 ? -0.795 -3.479 7.525 1.00 97.31 224 HIS A N 1
ATOM 1791 C CA . HIS A 1 224 ? -0.479 -4.246 6.336 1.00 97.31 224 HIS A CA 1
ATOM 1792 C C . HIS A 1 224 ? 0.033 -3.273 5.280 1.00 97.31 224 HIS A C 1
ATOM 1794 O O . HIS A 1 224 ? -0.628 -2.275 4.969 1.00 97.31 224 HIS A O 1
ATOM 1800 N N . LEU A 1 225 ? 1.224 -3.540 4.751 1.00 97.38 225 LEU A N 1
ATOM 1801 C CA . LEU A 1 225 ? 1.803 -2.757 3.668 1.00 97.38 225 LEU A CA 1
ATOM 1802 C C . LEU A 1 225 ? 1.411 -3.409 2.340 1.00 97.38 225 LEU A C 1
ATOM 1804 O O . LEU A 1 225 ? 1.812 -4.533 2.060 1.00 97.38 225 LEU A O 1
ATOM 1808 N N . VAL A 1 226 ? 0.600 -2.730 1.536 1.00 97.25 226 VAL A N 1
ATOM 1809 C CA . VAL A 1 226 ? -0.006 -3.285 0.319 1.00 97.25 226 VAL A CA 1
ATOM 1810 C C . VAL A 1 226 ? 0.534 -2.563 -0.908 1.00 97.25 226 VAL A C 1
ATOM 1812 O O . VAL A 1 226 ? 0.603 -1.335 -0.928 1.00 97.25 226 VAL A O 1
ATOM 1815 N N . MET A 1 227 ? 0.890 -3.329 -1.937 1.00 97.19 227 MET A N 1
ATOM 1816 C CA . MET A 1 227 ? 1.252 -2.820 -3.257 1.00 97.19 227 MET A CA 1
ATOM 1817 C C . MET A 1 227 ? -0.005 -2.663 -4.115 1.00 97.19 227 MET A C 1
ATOM 1819 O O . MET A 1 227 ? -0.698 -3.645 -4.395 1.00 97.19 227 MET A O 1
ATOM 1823 N N . VAL A 1 228 ? -0.291 -1.439 -4.552 1.00 97.00 228 VAL A N 1
ATOM 1824 C CA . VAL A 1 228 ? -1.445 -1.108 -5.397 1.00 97.00 228 VAL A CA 1
ATOM 1825 C C . VAL A 1 228 ? -0.966 -0.676 -6.776 1.00 97.00 228 VAL A C 1
ATOM 1827 O O . VAL A 1 228 ? -0.076 0.162 -6.889 1.00 97.00 228 VAL A O 1
ATOM 1830 N N . SER A 1 229 ? -1.553 -1.223 -7.837 1.00 95.62 229 SER A N 1
ATOM 1831 C CA . SER A 1 229 ? -1.196 -0.863 -9.212 1.00 95.62 229 SER A CA 1
ATOM 1832 C C . SER A 1 229 ? -1.592 0.573 -9.550 1.00 95.62 229 SER A C 1
ATOM 1834 O O . SER A 1 229 ? -2.757 0.945 -9.417 1.00 95.62 229 SER A O 1
ATOM 1836 N N . MET A 1 230 ? -0.649 1.356 -10.061 1.00 91.94 230 MET A N 1
ATOM 1837 C CA . MET A 1 230 ? -0.870 2.747 -10.473 1.00 91.94 230 MET A CA 1
ATOM 1838 C C . MET A 1 230 ? -1.462 2.871 -11.875 1.00 91.94 230 MET A C 1
ATOM 1840 O O . MET A 1 230 ? -2.080 3.884 -12.200 1.00 91.94 230 MET A O 1
ATOM 1844 N N . VAL A 1 231 ? -1.268 1.846 -12.701 1.00 90.25 231 VAL A N 1
ATOM 1845 C CA . VAL A 1 231 ? -1.703 1.776 -14.098 1.00 90.25 231 VAL A CA 1
ATOM 1846 C C . VAL A 1 231 ? -2.171 0.367 -14.435 1.00 90.25 231 VAL A C 1
ATOM 1848 O O . VAL A 1 231 ? -1.997 -0.551 -13.637 1.00 90.25 231 VAL A O 1
ATOM 1851 N N . ASN A 1 232 ? -2.759 0.198 -15.618 1.00 92.00 232 ASN A N 1
ATOM 1852 C CA . ASN A 1 232 ? -2.996 -1.130 -16.167 1.00 92.00 232 ASN A CA 1
ATOM 1853 C C . ASN A 1 232 ? -1.645 -1.789 -16.471 1.00 92.00 232 ASN A C 1
ATOM 1855 O O . ASN A 1 232 ? -0.795 -1.191 -17.130 1.00 92.00 232 ASN A O 1
ATOM 1859 N N . ILE A 1 233 ? -1.452 -3.015 -16.000 1.00 93.38 233 ILE A N 1
ATOM 1860 C CA . ILE A 1 233 ? -0.226 -3.792 -16.185 1.00 93.38 233 ILE A CA 1
ATOM 1861 C C . ILE A 1 233 ? -0.580 -5.002 -17.045 1.00 93.38 233 ILE A C 1
ATOM 1863 O O . ILE A 1 233 ? -1.465 -5.777 -16.687 1.00 93.38 233 ILE A O 1
ATOM 1867 N N . THR A 1 234 ? 0.071 -5.162 -18.195 1.00 92.25 234 THR A N 1
ATOM 1868 C CA . THR A 1 234 ? -0.134 -6.328 -19.066 1.00 92.25 234 THR A CA 1
ATOM 1869 C C . THR A 1 234 ? 0.646 -7.543 -18.565 1.00 92.25 234 THR A C 1
ATOM 1871 O O . THR A 1 234 ? 1.657 -7.413 -17.868 1.00 92.25 234 THR A O 1
ATOM 1874 N N . ALA A 1 235 ? 0.203 -8.737 -18.967 1.00 93.81 235 ALA A N 1
ATOM 1875 C CA . ALA A 1 235 ? 0.937 -9.974 -18.727 1.00 93.81 235 ALA A CA 1
ATOM 1876 C C . ALA A 1 235 ? 2.381 -9.881 -19.257 1.00 93.81 235 ALA A C 1
ATOM 1878 O O . ALA A 1 235 ? 2.634 -9.322 -20.322 1.00 93.81 235 ALA A O 1
ATOM 1879 N N . GLY A 1 236 ? 3.329 -10.429 -18.501 1.00 94.06 236 GLY A N 1
ATOM 1880 C CA . GLY A 1 236 ? 4.762 -10.375 -18.786 1.00 94.06 236 GLY A CA 1
ATOM 1881 C C . GLY A 1 236 ? 5.467 -9.111 -18.281 1.00 94.06 236 GLY A C 1
ATOM 1882 O O . GLY A 1 236 ? 6.696 -9.108 -18.207 1.00 94.06 236 GLY A O 1
ATOM 1883 N N . THR A 1 237 ? 4.733 -8.065 -17.882 1.00 93.81 237 THR A N 1
ATOM 1884 C CA . THR A 1 237 ? 5.334 -6.812 -17.400 1.00 93.81 237 THR A CA 1
ATOM 1885 C C . THR A 1 237 ? 5.917 -6.986 -15.989 1.00 93.81 237 THR A C 1
ATOM 1887 O O . THR A 1 237 ? 5.203 -7.446 -15.087 1.00 93.81 237 THR A O 1
ATOM 1890 N N . PRO A 1 238 ? 7.187 -6.596 -15.754 1.00 96.25 238 PRO A N 1
ATOM 1891 C CA . PRO A 1 238 ? 7.774 -6.578 -14.419 1.00 96.25 238 PRO A CA 1
ATOM 1892 C C . PRO A 1 238 ? 6.997 -5.678 -13.452 1.00 96.25 238 PRO A C 1
ATOM 1894 O O . PRO A 1 238 ? 6.631 -4.547 -13.775 1.00 96.25 238 PRO A O 1
ATOM 1897 N N . LEU A 1 239 ? 6.774 -6.177 -12.243 1.00 97.25 239 LEU A N 1
ATOM 1898 C CA . LEU A 1 239 ? 6.201 -5.426 -11.136 1.00 97.25 239 LEU A CA 1
ATOM 1899 C C . LEU A 1 239 ? 7.322 -4.693 -10.405 1.00 97.25 239 LEU A C 1
ATOM 1901 O O . LEU A 1 239 ? 8.299 -5.302 -9.966 1.00 97.25 239 LEU A O 1
ATOM 1905 N N . THR A 1 240 ? 7.185 -3.376 -10.304 1.00 96.44 240 THR A N 1
ATOM 1906 C CA . THR A 1 240 ? 8.230 -2.489 -9.792 1.00 96.44 240 THR A CA 1
ATOM 1907 C C . THR A 1 240 ? 7.672 -1.533 -8.757 1.00 96.44 240 THR A C 1
ATOM 1909 O O . THR A 1 240 ? 6.515 -1.122 -8.831 1.00 96.44 240 THR A O 1
ATOM 1912 N N . ILE A 1 241 ? 8.524 -1.161 -7.811 1.00 94.69 241 ILE A N 1
ATOM 1913 C CA . ILE A 1 241 ? 8.222 -0.266 -6.692 1.00 94.69 241 ILE A CA 1
ATOM 1914 C C . ILE A 1 241 ? 9.276 0.841 -6.622 1.00 94.69 241 ILE A C 1
ATOM 1916 O O . ILE A 1 241 ? 10.394 0.688 -7.119 1.00 94.69 241 ILE A O 1
ATOM 1920 N N . ASP A 1 242 ? 8.942 1.965 -5.998 1.00 91.69 242 ASP A N 1
ATOM 1921 C CA . ASP A 1 242 ? 9.955 2.949 -5.626 1.00 91.69 242 ASP A CA 1
ATOM 1922 C C . ASP A 1 242 ? 10.620 2.509 -4.311 1.00 91.69 242 ASP A C 1
ATOM 1924 O O . ASP A 1 242 ? 9.950 2.288 -3.301 1.00 91.69 242 ASP A O 1
ATOM 1928 N N . TYR A 1 243 ? 11.948 2.367 -4.330 1.00 90.56 243 TYR A N 1
ATOM 1929 C CA . TYR A 1 243 ? 12.741 1.991 -3.152 1.00 90.56 243 TYR A CA 1
ATOM 1930 C C . TYR A 1 243 ? 12.952 3.193 -2.217 1.00 90.56 243 TYR A C 1
ATOM 1932 O O . TYR A 1 243 ? 13.404 3.046 -1.083 1.00 90.56 243 TYR A O 1
ATOM 1940 N N . GLY A 1 244 ? 12.616 4.396 -2.685 1.00 86.75 244 GLY A N 1
ATOM 1941 C CA . GLY A 1 244 ? 12.734 5.639 -1.949 1.00 86.75 244 GLY A CA 1
ATOM 1942 C C . GLY A 1 244 ? 14.100 6.298 -2.121 1.00 86.75 244 GLY A C 1
ATOM 1943 O O . GLY A 1 244 ? 15.150 5.654 -2.154 1.00 86.75 244 GLY A O 1
ATOM 1944 N N . ALA A 1 245 ? 14.083 7.631 -2.169 1.00 80.75 245 ALA A N 1
ATOM 1945 C CA . ALA A 1 245 ? 15.253 8.462 -2.457 1.00 80.75 245 ALA A CA 1
ATOM 1946 C C . ALA A 1 245 ? 16.454 8.210 -1.528 1.00 80.75 245 ALA A C 1
ATOM 1948 O O . ALA A 1 245 ? 17.601 8.298 -1.961 1.00 80.75 245 ALA A O 1
ATOM 1949 N N . THR A 1 246 ? 16.214 7.894 -0.250 1.00 80.56 246 THR A N 1
ATOM 1950 C CA . THR A 1 246 ? 17.291 7.596 0.706 1.00 80.56 246 THR A CA 1
ATOM 1951 C C . THR A 1 246 ? 18.063 6.347 0.294 1.00 80.56 246 THR A C 1
ATOM 1953 O O . THR A 1 246 ? 19.291 6.381 0.257 1.00 80.56 246 THR A O 1
ATOM 1956 N N . TYR A 1 247 ? 17.351 5.268 -0.042 1.00 83.06 247 TYR A N 1
ATOM 1957 C CA . TYR A 1 247 ? 17.967 4.007 -0.437 1.00 83.06 247 TYR A CA 1
ATOM 1958 C C . TYR A 1 247 ? 18.686 4.152 -1.777 1.00 83.06 247 TYR A C 1
ATOM 1960 O O . TYR A 1 247 ? 19.863 3.820 -1.893 1.00 83.06 247 TYR A O 1
ATOM 1968 N N . THR A 1 248 ? 18.008 4.718 -2.779 1.00 83.38 248 THR A N 1
ATOM 1969 C CA . THR A 1 248 ? 18.570 4.854 -4.127 1.00 83.38 248 THR A CA 1
ATOM 1970 C C . THR A 1 248 ? 19.812 5.745 -4.144 1.00 83.38 248 THR A C 1
ATOM 1972 O O . THR A 1 248 ? 20.805 5.385 -4.774 1.00 83.38 248 THR A O 1
ATOM 1975 N N . LYS A 1 249 ? 19.820 6.852 -3.387 1.00 80.44 249 LYS A N 1
ATOM 1976 C CA . LYS A 1 249 ? 20.993 7.729 -3.256 1.00 80.44 249 LYS A CA 1
ATOM 1977 C C . LYS A 1 249 ? 22.181 7.032 -2.590 1.00 80.44 249 LYS A C 1
ATOM 1979 O O . LYS A 1 249 ? 23.314 7.278 -2.984 1.00 80.44 249 LYS A O 1
ATOM 1984 N N . GLN A 1 250 ? 21.937 6.198 -1.581 1.00 79.94 250 GLN A N 1
ATOM 1985 C CA . GLN A 1 250 ? 23.003 5.502 -0.853 1.00 79.94 250 GLN A CA 1
ATOM 1986 C C . GLN A 1 250 ? 23.546 4.295 -1.615 1.00 79.94 250 GLN A C 1
ATOM 1988 O O . GLN A 1 250 ? 24.742 4.029 -1.559 1.00 79.94 250 GLN A O 1
ATOM 1993 N N . ARG A 1 251 ? 22.670 3.541 -2.289 1.00 81.06 251 ARG A N 1
ATOM 1994 C CA . ARG A 1 251 ? 23.011 2.215 -2.808 1.00 81.06 251 ARG A CA 1
ATOM 1995 C C . ARG A 1 251 ? 23.301 2.182 -4.297 1.00 81.06 251 ARG A C 1
ATOM 1997 O O . ARG A 1 251 ? 24.080 1.336 -4.724 1.00 81.06 251 ARG A O 1
ATOM 2004 N N . PHE A 1 252 ? 22.671 3.052 -5.084 1.00 81.56 252 PHE A N 1
ATOM 2005 C CA . PHE A 1 252 ? 22.862 3.026 -6.533 1.00 81.56 252 PHE A CA 1
ATOM 2006 C C . PHE A 1 252 ? 24.049 3.872 -6.980 1.00 81.56 252 PHE A C 1
ATOM 2008 O O . PHE A 1 252 ? 24.528 3.629 -8.076 1.00 81.56 252 PHE A O 1
ATOM 2015 N N . ASP A 1 253 ? 24.538 4.823 -6.174 1.00 70.25 253 ASP A N 1
ATOM 2016 C CA . ASP A 1 253 ? 25.663 5.709 -6.534 1.00 70.25 253 ASP A CA 1
ATOM 2017 C C . ASP A 1 253 ? 25.529 6.283 -7.963 1.00 70.25 253 ASP A C 1
ATOM 2019 O O . ASP A 1 253 ? 26.442 6.251 -8.780 1.00 70.25 253 ASP A O 1
ATOM 2023 N N . SER A 1 254 ? 24.320 6.744 -8.304 1.00 72.06 254 SER A N 1
ATOM 2024 C CA . SER A 1 254 ? 23.933 7.223 -9.648 1.00 72.06 254 SER A CA 1
ATOM 2025 C C . SER A 1 254 ? 23.839 6.158 -10.764 1.00 72.06 254 SER A C 1
ATOM 2027 O O . SER A 1 254 ? 23.582 6.495 -11.914 1.00 72.06 254 SER A O 1
ATOM 2029 N N . ASN A 1 255 ? 23.921 4.867 -10.441 1.00 84.12 255 ASN A N 1
ATOM 2030 C CA . ASN A 1 255 ? 23.815 3.736 -11.376 1.00 84.12 255 ASN A CA 1
ATOM 2031 C C . ASN A 1 255 ? 22.456 3.019 -11.278 1.00 84.12 255 ASN A C 1
ATOM 2033 O O . ASN A 1 255 ? 22.364 1.813 -11.043 1.00 84.12 255 ASN A O 1
ATOM 2037 N N . CYS A 1 256 ? 21.362 3.765 -11.447 1.00 89.56 256 CYS A N 1
ATOM 2038 C CA . CYS A 1 256 ? 20.032 3.149 -11.524 1.00 89.56 256 CYS A CA 1
ATOM 2039 C C . CYS A 1 256 ? 19.820 2.521 -12.907 1.00 89.56 256 CYS A C 1
ATOM 2041 O O . CYS A 1 256 ? 19.853 3.219 -13.916 1.00 89.56 256 CYS A O 1
ATOM 2043 N N . MET A 1 257 ? 19.524 1.221 -12.940 1.00 90.81 257 MET A N 1
ATOM 2044 C CA . MET A 1 257 ? 19.293 0.455 -14.172 1.00 90.81 257 MET A CA 1
ATOM 2045 C C . MET A 1 257 ? 17.812 0.117 -14.392 1.00 90.81 257 MET A C 1
ATOM 2047 O O . MET A 1 257 ? 17.489 -0.892 -15.011 1.00 90.81 257 MET A O 1
ATOM 2051 N N . CYS A 1 258 ? 16.885 0.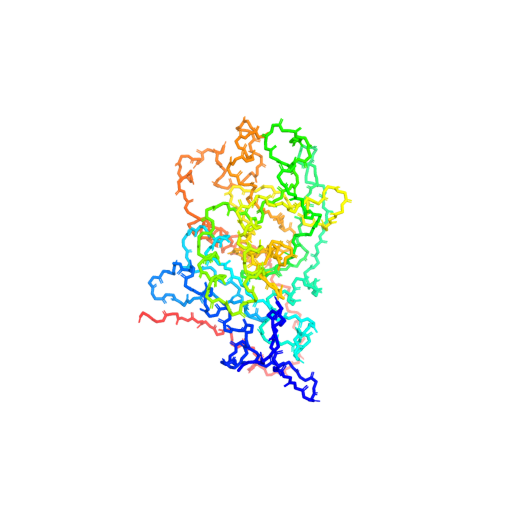935 -13.879 1.00 92.00 258 CYS A N 1
ATOM 2052 C CA . CYS A 1 258 ? 15.453 0.647 -14.022 1.00 92.00 258 CYS A CA 1
ATOM 2053 C C . CYS A 1 258 ? 14.933 0.765 -15.463 1.00 92.00 258 CYS A C 1
ATOM 2055 O O . CYS A 1 258 ? 13.845 0.278 -15.753 1.00 92.00 258 CYS A O 1
ATOM 2057 N N . GLY A 1 259 ? 15.661 1.461 -16.346 1.00 88.88 259 GLY A N 1
ATOM 2058 C CA . GLY A 1 259 ? 15.276 1.658 -17.748 1.00 88.88 259 GLY A CA 1
ATOM 2059 C C . GLY A 1 259 ? 13.996 2.476 -17.963 1.00 88.88 259 GLY A C 1
ATOM 2060 O O . GLY A 1 259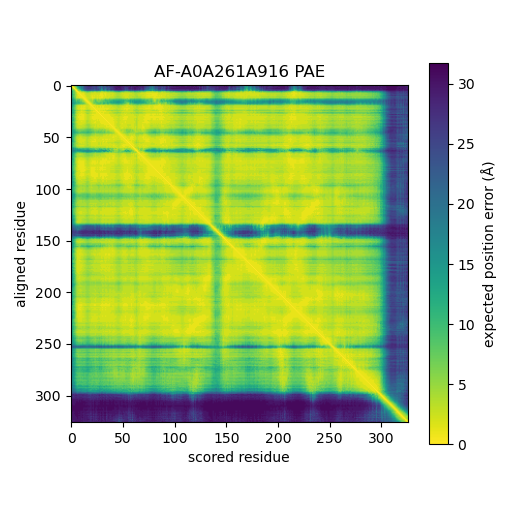 ? 13.536 2.595 -19.093 1.00 88.88 259 GLY A O 1
ATOM 2061 N N . SER A 1 260 ? 13.401 3.037 -16.905 1.00 92.12 260 SER A N 1
ATOM 2062 C CA . SER A 1 260 ? 12.175 3.829 -17.026 1.00 92.12 260 SER A CA 1
ATOM 2063 C C . SER A 1 260 ? 12.428 5.173 -17.717 1.00 92.12 260 SER A C 1
ATOM 2065 O O . SER A 1 260 ? 13.494 5.772 -17.561 1.00 92.12 260 SER A O 1
ATOM 2067 N N . PHE A 1 261 ? 11.412 5.688 -18.415 1.00 90.94 261 PHE A N 1
ATOM 2068 C CA . PHE A 1 261 ? 11.447 6.999 -19.084 1.00 90.94 261 PHE A CA 1
ATOM 2069 C C . PHE A 1 261 ? 11.746 8.167 -18.126 1.00 90.94 261 PHE A C 1
ATOM 2071 O O . PHE A 1 261 ? 12.210 9.218 -18.551 1.00 90.94 261 PHE A O 1
ATOM 2078 N N . ALA A 1 262 ? 11.476 7.986 -16.832 1.00 92.69 262 ALA A N 1
ATOM 2079 C CA . ALA A 1 262 ? 11.721 8.963 -15.778 1.00 92.69 262 ALA A CA 1
ATOM 2080 C C . ALA A 1 262 ? 12.840 8.518 -14.824 1.00 92.69 262 ALA A C 1
ATOM 2082 O O . ALA A 1 262 ? 12.851 8.899 -13.653 1.00 92.69 262 ALA A O 1
ATOM 2083 N N . CYS A 1 263 ? 13.780 7.694 -15.302 1.00 92.44 263 CYS A N 1
ATOM 2084 C CA . CYS A 1 263 ? 14.954 7.332 -14.521 1.00 92.44 263 CYS A CA 1
ATOM 2085 C C . CYS A 1 263 ? 15.693 8.600 -14.072 1.00 92.44 263 CYS A C 1
ATOM 2087 O O . CYS A 1 263 ? 16.082 9.424 -14.899 1.00 92.44 263 CYS A O 1
ATOM 2089 N N . LEU A 1 264 ? 15.933 8.734 -12.766 1.00 88.69 264 LEU A N 1
ATOM 2090 C CA . LEU A 1 264 ? 16.645 9.889 -12.202 1.00 88.69 264 LEU A CA 1
ATOM 2091 C C . LEU A 1 264 ? 18.130 9.938 -12.594 1.00 88.69 264 LEU A C 1
ATOM 2093 O O . LEU A 1 264 ? 18.772 10.963 -12.402 1.00 88.69 264 LEU A O 1
ATOM 2097 N N . ASN A 1 265 ? 18.644 8.852 -13.175 1.00 86.25 265 ASN A N 1
ATOM 2098 C CA . ASN A 1 265 ? 19.979 8.760 -13.769 1.00 86.25 265 ASN A CA 1
ATOM 2099 C C . ASN A 1 265 ? 19.922 8.615 -15.304 1.00 86.25 265 ASN A C 1
ATOM 2101 O O . ASN A 1 265 ? 20.921 8.290 -15.937 1.00 86.25 265 ASN A O 1
ATOM 2105 N N . GLY A 1 266 ? 18.739 8.784 -15.904 1.00 88.12 266 GLY A N 1
ATOM 2106 C CA . GLY A 1 266 ? 18.527 8.709 -17.347 1.00 88.12 266 GLY A CA 1
ATOM 2107 C C . GLY A 1 266 ? 18.731 10.054 -18.057 1.00 88.12 266 GLY A C 1
ATOM 2108 O O . GLY A 1 266 ? 18.905 11.085 -17.403 1.00 88.12 266 GLY A O 1
ATOM 2109 N N . PRO A 1 267 ? 18.655 10.073 -19.400 1.00 89.62 267 PRO A N 1
ATOM 2110 C CA . PRO A 1 267 ? 18.850 11.289 -20.196 1.00 89.62 267 PRO A CA 1
ATOM 2111 C C . PRO A 1 267 ? 17.830 12.391 -19.866 1.00 89.62 267 PRO A C 1
ATOM 2113 O O . PRO A 1 267 ? 18.175 13.570 -19.849 1.00 89.62 267 PRO A O 1
ATOM 2116 N N . ASP A 1 268 ? 16.597 12.010 -19.518 1.00 91.25 268 ASP A N 1
ATOM 2117 C CA . ASP A 1 268 ? 15.507 12.938 -19.198 1.00 91.25 268 ASP A CA 1
ATOM 2118 C C . ASP A 1 268 ? 15.385 13.256 -17.696 1.00 91.25 268 ASP A C 1
ATOM 2120 O O . ASP A 1 268 ? 14.377 13.812 -17.247 1.00 91.25 268 ASP A O 1
ATOM 2124 N N . ALA A 1 269 ? 16.402 12.928 -16.890 1.00 89.19 269 ALA A N 1
ATOM 2125 C CA . ALA A 1 269 ? 16.372 13.119 -15.439 1.00 89.19 269 ALA A CA 1
ATOM 2126 C C . ALA A 1 269 ? 16.030 14.563 -15.037 1.00 89.19 269 ALA A C 1
ATOM 2128 O O . ALA A 1 269 ? 15.241 14.780 -14.117 1.00 89.19 269 ALA A O 1
ATOM 2129 N N . ALA A 1 270 ? 16.550 15.566 -15.751 1.00 89.25 270 ALA A N 1
ATOM 2130 C CA . ALA A 1 270 ? 16.241 16.972 -15.481 1.00 89.25 270 ALA A CA 1
ATOM 2131 C C . ALA A 1 270 ? 14.729 17.265 -15.577 1.00 89.25 270 ALA A C 1
ATOM 2133 O O . ALA A 1 270 ? 14.181 17.965 -14.723 1.00 89.25 270 ALA A O 1
ATOM 2134 N N . THR A 1 271 ? 14.047 16.667 -16.557 1.00 90.19 271 THR A N 1
ATOM 2135 C CA . THR A 1 271 ? 12.606 16.824 -16.804 1.00 90.19 271 THR A CA 1
ATOM 2136 C C . THR A 1 271 ? 11.757 16.168 -15.715 1.00 90.19 271 THR A C 1
ATOM 2138 O O . THR A 1 271 ? 10.735 16.726 -15.299 1.00 90.19 271 THR A O 1
ATOM 2141 N N . TYR A 1 272 ? 12.170 14.987 -15.244 1.00 89.38 272 TYR A N 1
ATOM 2142 C CA . TYR A 1 272 ? 11.366 14.161 -14.338 1.00 89.38 272 TYR A CA 1
ATOM 2143 C C . TYR A 1 272 ? 11.796 14.202 -12.869 1.00 89.38 272 TYR A C 1
ATOM 2145 O O . TYR A 1 272 ? 11.029 13.773 -12.013 1.00 89.38 272 TYR A O 1
ATOM 2153 N N . SER A 1 273 ? 12.944 14.798 -12.540 1.00 84.44 273 SER A N 1
ATOM 2154 C CA . SER A 1 273 ? 13.473 14.892 -11.165 1.00 84.44 273 SER A CA 1
ATOM 2155 C C . SER A 1 273 ? 12.517 15.518 -10.147 1.00 84.44 273 SER A C 1
ATOM 2157 O O . SER A 1 273 ? 12.611 15.243 -8.953 1.00 84.44 273 SER A O 1
ATOM 2159 N N . LYS A 1 274 ? 11.593 16.363 -10.613 1.00 84.12 274 LYS A N 1
ATOM 2160 C CA . LYS A 1 274 ? 10.561 17.025 -9.800 1.00 84.12 274 LYS A CA 1
ATOM 2161 C C . LYS A 1 274 ? 9.144 16.571 -10.158 1.00 84.12 274 LYS A C 1
ATOM 2163 O O . LYS A 1 274 ? 8.173 17.196 -9.733 1.00 84.12 274 LYS A O 1
ATOM 2168 N N . ALA A 1 275 ? 9.003 15.541 -10.993 1.00 84.69 275 ALA A N 1
ATOM 2169 C CA . ALA A 1 275 ? 7.698 15.027 -11.368 1.00 84.69 275 ALA A CA 1
ATOM 2170 C C . ALA A 1 275 ? 7.031 14.373 -10.154 1.00 84.69 275 ALA A C 1
ATOM 2172 O O . ALA A 1 275 ? 7.614 13.543 -9.465 1.00 84.69 275 ALA A O 1
ATOM 2173 N N . MET A 1 276 ? 5.786 14.759 -9.902 1.00 82.81 276 MET A N 1
ATOM 2174 C CA . MET A 1 276 ? 4.965 14.135 -8.869 1.00 82.81 276 MET A CA 1
ATOM 2175 C C . MET A 1 276 ? 4.489 12.755 -9.338 1.00 82.81 276 MET A C 1
ATOM 2177 O O . MET A 1 276 ? 4.311 12.553 -10.542 1.00 82.81 276 MET A O 1
ATOM 2181 N N . THR A 1 277 ? 4.187 11.842 -8.409 1.00 79.44 277 THR A N 1
ATOM 2182 C CA . THR A 1 277 ? 3.706 10.483 -8.723 1.00 79.44 277 THR A CA 1
ATOM 2183 C C . THR A 1 277 ? 2.521 10.491 -9.693 1.00 79.44 277 THR A C 1
ATOM 2185 O O . THR A 1 277 ? 2.493 9.711 -10.641 1.00 79.44 277 THR A O 1
ATOM 2188 N N . LEU A 1 278 ? 1.586 11.438 -9.539 1.00 79.00 278 LEU A N 1
ATOM 2189 C CA . LEU A 1 278 ? 0.455 11.588 -10.462 1.00 79.00 278 LEU A CA 1
ATOM 2190 C C . LEU A 1 278 ? 0.886 11.931 -11.899 1.00 79.00 278 LEU A C 1
ATOM 2192 O O . LEU A 1 278 ? 0.300 11.444 -12.860 1.00 79.00 278 LEU A O 1
ATOM 2196 N N . LYS A 1 279 ? 1.904 12.781 -12.068 1.00 84.69 279 LYS A N 1
ATOM 2197 C CA . LYS A 1 279 ? 2.415 13.117 -13.404 1.00 84.69 279 LYS A CA 1
ATOM 2198 C C . LYS A 1 279 ? 3.038 11.879 -14.050 1.00 84.69 279 LYS A C 1
ATOM 2200 O O . LYS A 1 279 ? 2.799 11.624 -15.225 1.00 84.69 279 LYS A O 1
ATOM 2205 N N . LEU A 1 280 ? 3.785 11.094 -13.273 1.00 86.38 280 LEU A N 1
ATOM 2206 C CA . LEU A 1 280 ? 4.378 9.842 -13.742 1.00 86.38 280 LEU A CA 1
ATOM 2207 C C . LEU A 1 280 ? 3.309 8.807 -14.118 1.00 86.38 280 LEU A C 1
ATOM 2209 O O . LEU A 1 280 ? 3.443 8.158 -15.153 1.00 86.38 280 LEU A O 1
ATOM 2213 N N . SER A 1 281 ? 2.223 8.686 -13.346 1.00 80.94 281 SER A N 1
ATOM 2214 C CA . SER A 1 281 ? 1.128 7.763 -13.673 1.00 80.94 281 SER A CA 1
ATOM 2215 C C . SER A 1 281 ? 0.364 8.176 -14.936 1.00 80.94 281 SER A C 1
ATOM 2217 O O . SER A 1 281 ? 0.006 7.315 -15.738 1.00 80.94 281 SER A O 1
ATOM 2219 N N . MET A 1 282 ? 0.183 9.479 -15.177 1.00 84.19 282 MET A N 1
ATOM 2220 C CA . MET A 1 282 ? -0.362 9.987 -16.443 1.00 84.19 282 MET A CA 1
ATOM 2221 C C . MET A 1 282 ? 0.550 9.652 -17.629 1.00 84.19 282 MET A C 1
ATOM 2223 O O . MET A 1 282 ? 0.063 9.186 -18.655 1.00 84.19 282 MET A O 1
ATOM 2227 N N . CYS A 1 283 ? 1.868 9.826 -17.484 1.00 88.56 283 CYS A N 1
ATOM 2228 C CA . CYS A 1 283 ? 2.833 9.423 -18.509 1.00 88.56 283 CYS A CA 1
ATOM 2229 C C . CYS A 1 283 ? 2.768 7.914 -18.787 1.00 88.56 283 CYS A C 1
ATOM 2231 O O . CYS A 1 283 ? 2.703 7.517 -19.948 1.00 88.56 283 CYS A O 1
ATOM 2233 N N . HIS A 1 284 ? 2.712 7.079 -17.743 1.00 85.62 284 HIS A N 1
ATOM 2234 C CA . HIS A 1 284 ? 2.525 5.632 -17.894 1.00 85.62 284 HIS A CA 1
ATOM 2235 C C . HIS A 1 284 ? 1.247 5.288 -18.651 1.00 85.62 284 HIS A C 1
ATOM 2237 O O . HIS A 1 284 ? 1.289 4.457 -19.553 1.00 85.62 284 HIS A O 1
ATOM 2243 N N . LYS A 1 285 ? 0.121 5.934 -18.323 1.00 83.38 285 LYS A N 1
ATOM 2244 C CA . LYS A 1 285 ? -1.143 5.721 -19.037 1.00 83.38 285 LYS A CA 1
ATOM 2245 C C . LYS A 1 285 ? -0.995 6.034 -20.526 1.00 83.38 285 LYS A C 1
ATOM 2247 O O . LYS A 1 285 ? -1.387 5.217 -21.350 1.00 83.38 285 LYS A O 1
ATOM 2252 N N . THR A 1 286 ? -0.400 7.175 -20.869 1.00 87.94 286 THR A N 1
ATOM 2253 C CA . THR A 1 286 ? -0.173 7.559 -22.269 1.00 87.94 286 THR A CA 1
ATOM 2254 C C . THR A 1 286 ? 0.716 6.551 -23.000 1.00 87.94 286 THR A C 1
ATOM 2256 O O . THR A 1 286 ? 0.404 6.170 -24.126 1.00 87.94 286 THR A O 1
ATOM 2259 N N . LEU A 1 287 ? 1.797 6.087 -22.362 1.00 85.81 287 LEU A N 1
ATOM 2260 C CA . LEU A 1 287 ? 2.688 5.071 -22.931 1.00 85.81 287 LEU A CA 1
ATOM 2261 C C . LEU A 1 287 ? 1.964 3.738 -23.143 1.00 85.81 287 LEU A C 1
ATOM 2263 O O . LEU A 1 287 ? 2.090 3.136 -24.206 1.00 85.81 287 LEU A O 1
ATOM 2267 N N . TYR A 1 288 ? 1.171 3.307 -22.165 1.00 83.50 288 TYR A N 1
ATOM 2268 C CA . TYR A 1 288 ? 0.350 2.106 -22.264 1.00 83.50 288 TYR A CA 1
ATOM 2269 C C . TYR A 1 288 ? -0.662 2.206 -23.413 1.00 83.50 288 TYR A C 1
ATOM 2271 O O . TYR A 1 288 ? -0.758 1.297 -24.235 1.00 83.50 288 TYR A O 1
ATOM 2279 N N . ASP A 1 289 ? -1.395 3.319 -23.506 1.00 85.31 289 ASP A N 1
ATOM 2280 C CA . ASP A 1 289 ? -2.415 3.520 -24.538 1.00 85.31 289 ASP A CA 1
ATOM 2281 C C . ASP A 1 289 ? -1.779 3.506 -25.948 1.00 85.31 289 ASP A C 1
ATOM 2283 O O . ASP A 1 289 ? -2.344 2.927 -26.881 1.00 85.31 289 ASP A O 1
ATOM 2287 N N . ALA A 1 290 ? -0.565 4.053 -26.095 1.00 86.69 290 ALA A N 1
ATOM 2288 C CA . ALA A 1 290 ? 0.218 3.966 -27.329 1.00 86.69 290 ALA A CA 1
ATOM 2289 C C . ALA A 1 290 ? 0.659 2.524 -27.649 1.00 86.69 290 ALA A C 1
ATOM 2291 O O . ALA A 1 290 ? 0.405 2.041 -28.753 1.00 86.69 290 ALA A O 1
ATOM 2292 N N . GLN A 1 291 ? 1.232 1.807 -26.676 1.00 83.00 291 GLN A N 1
ATOM 2293 C CA . GLN A 1 291 ? 1.662 0.411 -26.840 1.00 83.00 291 GLN A CA 1
ATOM 2294 C C . GLN A 1 291 ? 0.501 -0.512 -27.220 1.00 83.00 291 GLN A C 1
ATOM 2296 O O . GLN A 1 291 ? 0.636 -1.357 -28.102 1.00 83.00 291 GLN A O 1
ATOM 2301 N N . ILE A 1 292 ? -0.665 -0.345 -26.593 1.00 81.88 292 ILE A N 1
ATOM 2302 C CA . ILE A 1 292 ? -1.861 -1.125 -26.925 1.00 81.88 292 ILE A CA 1
ATOM 2303 C C . ILE A 1 292 ? -2.343 -0.823 -28.342 1.00 81.88 292 ILE A C 1
ATOM 2305 O O . ILE A 1 292 ? -2.766 -1.739 -29.049 1.00 81.88 292 ILE A O 1
ATOM 2309 N N . LYS A 1 293 ? -2.286 0.439 -28.779 1.00 86.25 293 LYS A N 1
ATOM 2310 C CA . LYS A 1 293 ? -2.659 0.814 -30.146 1.00 86.25 293 LYS A CA 1
ATOM 2311 C C . LYS A 1 293 ? -1.758 0.131 -31.174 1.00 86.25 293 LYS A C 1
ATOM 2313 O O . LYS A 1 293 ? -2.279 -0.409 -32.145 1.00 86.25 293 LYS A O 1
ATOM 2318 N N . GLU A 1 294 ? -0.449 0.110 -30.943 1.00 85.12 294 GLU A N 1
ATOM 2319 C CA . GLU A 1 294 ? 0.514 -0.607 -31.790 1.00 85.12 294 GLU A CA 1
ATOM 2320 C C . GLU A 1 294 ? 0.264 -2.119 -31.764 1.00 85.12 294 GLU A C 1
ATOM 2322 O O . GLU A 1 294 ? 0.144 -2.755 -32.809 1.00 85.12 294 GLU A O 1
ATOM 2327 N N . TRP A 1 295 ? 0.084 -2.700 -30.577 1.00 80.62 295 TRP A N 1
ATOM 2328 C CA . TRP A 1 295 ? -0.178 -4.130 -30.413 1.00 80.62 295 TRP A CA 1
ATOM 2329 C C . TRP A 1 295 ? -1.439 -4.588 -31.159 1.00 80.62 295 TRP A C 1
ATOM 2331 O O . TRP A 1 295 ? -1.425 -5.612 -31.843 1.00 80.62 295 TRP A O 1
ATOM 2341 N N . ARG A 1 296 ? -2.513 -3.787 -31.111 1.00 82.06 296 ARG A N 1
ATOM 2342 C CA . ARG A 1 296 ? -3.756 -4.034 -31.862 1.00 82.06 296 ARG A CA 1
ATOM 2343 C C . ARG A 1 296 ? -3.575 -3.992 -33.380 1.00 82.06 296 ARG A C 1
ATOM 2345 O O . ARG A 1 296 ? -4.368 -4.606 -34.080 1.00 82.06 296 ARG A O 1
ATOM 2352 N N . GLN A 1 297 ? -2.576 -3.278 -33.898 1.00 82.25 297 GLN A N 1
ATOM 2353 C CA . GLN A 1 297 ? -2.278 -3.265 -35.336 1.00 82.25 297 GLN A CA 1
ATOM 2354 C C . GLN A 1 297 ? -1.529 -4.528 -35.782 1.00 82.25 297 GLN A C 1
ATOM 2356 O O . GLN A 1 297 ? -1.667 -4.951 -36.928 1.00 82.25 297 GLN A O 1
ATOM 2361 N N . VAL A 1 298 ? -0.739 -5.126 -34.884 1.00 78.94 298 VAL A N 1
ATOM 2362 C CA . VAL A 1 298 ? 0.075 -6.319 -35.168 1.00 78.94 298 VAL A CA 1
ATOM 2363 C C . VAL A 1 298 ? -0.740 -7.606 -35.028 1.00 78.94 298 VAL A C 1
ATOM 2365 O O . VAL A 1 298 ? -0.549 -8.547 -35.801 1.00 78.94 298 VAL A O 1
ATOM 2368 N N . ILE A 1 299 ? -1.681 -7.656 -34.081 1.00 74.75 299 ILE A N 1
ATOM 2369 C CA . ILE A 1 299 ? -2.612 -8.779 -33.971 1.00 74.75 299 ILE A CA 1
ATOM 2370 C C . ILE A 1 299 ? -3.686 -8.642 -35.045 1.00 74.75 299 ILE A C 1
ATOM 2372 O O . ILE A 1 299 ? -4.649 -7.894 -34.898 1.00 74.75 299 ILE A O 1
ATOM 2376 N N . LYS A 1 300 ? -3.550 -9.423 -36.119 1.00 59.25 300 LYS A N 1
ATOM 2377 C CA . LYS A 1 300 ? -4.699 -9.728 -36.972 1.00 59.25 300 LYS A CA 1
ATOM 2378 C C . LYS A 1 300 ? -5.699 -10.513 -36.118 1.00 59.25 300 LYS A C 1
ATOM 2380 O O . LYS A 1 300 ? -5.283 -11.511 -35.521 1.00 59.25 300 LYS A O 1
ATOM 2385 N N . PRO A 1 301 ? -6.982 -10.116 -36.036 1.00 57.12 301 PRO A N 1
ATOM 2386 C CA . PRO A 1 301 ? -7.987 -11.032 -35.518 1.00 57.12 301 PRO A CA 1
ATOM 2387 C C . PRO A 1 301 ? -7.867 -12.338 -36.309 1.00 57.12 301 PRO A C 1
ATOM 2389 O O . PRO A 1 301 ? -7.616 -12.302 -37.520 1.00 57.12 301 PRO A O 1
ATOM 2392 N N . ALA A 1 302 ? -7.968 -13.480 -35.623 1.00 52.41 302 ALA A N 1
ATOM 2393 C CA . ALA A 1 302 ? -8.034 -14.765 -36.307 1.00 52.41 302 ALA A CA 1
ATOM 2394 C C . ALA A 1 302 ? -9.087 -14.646 -37.423 1.00 52.41 302 ALA A C 1
ATOM 2396 O O . ALA A 1 302 ? -10.135 -14.041 -37.169 1.00 52.41 302 ALA A O 1
ATOM 2397 N N . PRO A 1 303 ? -8.812 -15.123 -38.652 1.00 49.34 303 PRO A N 1
ATOM 2398 C CA . PRO A 1 303 ? -9.836 -15.135 -39.681 1.00 49.34 303 PRO A CA 1
ATOM 2399 C C . PRO A 1 303 ? -11.046 -15.844 -39.085 1.00 49.34 303 PRO A C 1
ATOM 2401 O O . PRO A 1 303 ? -10.939 -16.982 -38.633 1.00 49.34 303 PRO A O 1
ATOM 2404 N N . VAL A 1 304 ? -12.162 -15.121 -38.996 1.00 51.91 304 VAL A N 1
ATOM 2405 C CA . VAL A 1 304 ? -13.435 -15.712 -38.609 1.00 51.91 304 VAL A CA 1
ATOM 2406 C C . VAL A 1 304 ? -13.707 -16.752 -39.684 1.00 51.91 304 VAL A C 1
ATOM 2408 O O . VAL A 1 304 ? -13.961 -16.393 -40.834 1.00 51.91 304 VAL A O 1
ATOM 2411 N N . GLU A 1 305 ? -13.550 -18.033 -39.350 1.00 42.09 305 GLU A N 1
ATOM 2412 C CA . GLU A 1 305 ? -14.033 -19.098 -40.214 1.00 42.09 305 GLU A CA 1
ATOM 2413 C C . GLU A 1 305 ? -15.522 -18.839 -40.395 1.00 42.09 305 GLU A C 1
ATOM 2415 O O . GLU A 1 305 ? -16.290 -18.817 -39.431 1.00 42.09 305 GLU A O 1
ATOM 2420 N N . SER A 1 306 ? -15.909 -18.539 -41.632 1.00 42.09 306 SER A N 1
ATOM 2421 C CA . SER A 1 306 ? -17.292 -18.349 -42.028 1.00 42.09 306 SER A CA 1
ATOM 2422 C C . SER A 1 306 ? -18.008 -19.693 -41.928 1.00 42.09 306 SER A C 1
ATOM 2424 O O . SER A 1 306 ? -18.240 -20.365 -42.934 1.00 42.09 306 SER A O 1
ATOM 2426 N N . ASN A 1 307 ? -18.340 -20.109 -40.711 1.00 42.00 307 ASN A N 1
ATOM 2427 C CA . ASN A 1 307 ? -19.379 -21.094 -40.509 1.00 42.00 307 ASN A CA 1
ATOM 2428 C C . ASN A 1 307 ? -20.688 -20.384 -40.829 1.00 42.00 307 ASN A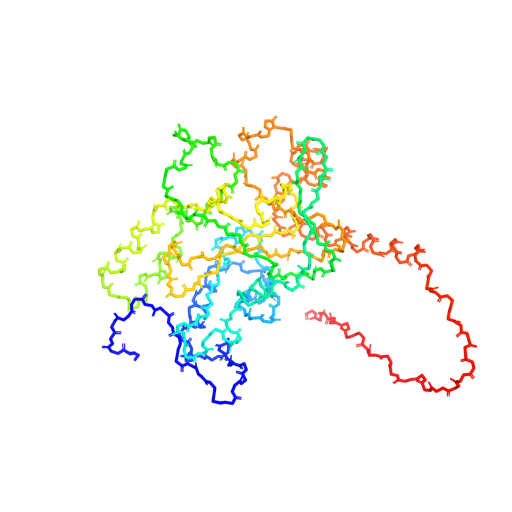 C 1
ATOM 2430 O O . ASN A 1 307 ? -21.161 -19.529 -40.083 1.00 42.00 307 ASN A O 1
ATOM 2434 N N . ASN A 1 308 ? -21.216 -20.707 -42.008 1.00 47.91 308 ASN A N 1
ATOM 2435 C CA . ASN A 1 308 ? -22.572 -20.396 -42.424 1.00 47.91 308 ASN A CA 1
ATOM 2436 C C . ASN A 1 308 ? -23.560 -21.062 -41.462 1.00 47.91 308 ASN A C 1
ATOM 2438 O O . ASN A 1 308 ? -24.143 -22.088 -41.788 1.00 47.91 308 ASN A O 1
ATOM 2442 N N . GLU A 1 309 ? -23.777 -20.463 -40.299 1.00 39.25 309 GLU A N 1
ATOM 2443 C CA . GLU A 1 309 ? -24.991 -20.656 -39.521 1.00 39.25 309 GLU A CA 1
ATOM 2444 C C . GLU A 1 309 ? -25.460 -19.280 -39.065 1.00 39.25 309 GLU A C 1
ATOM 2446 O O . GLU A 1 309 ? -24.909 -18.651 -38.164 1.00 39.25 309 GLU A O 1
ATOM 2451 N N . ALA A 1 310 ? -26.465 -18.783 -39.782 1.00 47.75 310 ALA A N 1
ATOM 2452 C CA . ALA A 1 310 ? -27.216 -17.597 -39.428 1.00 47.75 310 ALA A CA 1
ATOM 2453 C C . ALA A 1 310 ? -27.664 -17.690 -37.967 1.00 47.75 310 ALA A C 1
ATOM 2455 O O . ALA A 1 310 ? -28.411 -18.609 -37.657 1.00 47.75 310 ALA A O 1
ATOM 2456 N N . ASN A 1 311 ? -27.243 -16.760 -37.100 1.00 38.06 311 ASN A N 1
ATOM 2457 C CA . ASN A 1 311 ? -27.941 -16.444 -35.850 1.00 38.06 311 ASN A CA 1
ATOM 2458 C C . ASN A 1 311 ? -27.452 -15.122 -35.218 1.00 38.06 311 ASN A C 1
ATOM 2460 O O . ASN A 1 311 ? -26.351 -15.035 -34.688 1.00 38.06 311 ASN A O 1
ATOM 2464 N N . ASN A 1 312 ? -28.349 -14.128 -35.236 1.00 37.66 312 ASN A N 1
ATOM 2465 C CA . ASN A 1 312 ? -28.462 -12.969 -34.337 1.00 37.66 312 ASN A CA 1
ATOM 2466 C C . ASN A 1 312 ? -27.206 -12.122 -34.045 1.00 37.66 312 ASN A C 1
ATOM 2468 O O . ASN A 1 312 ? -26.651 -12.139 -32.945 1.00 37.66 312 ASN A O 1
ATOM 2472 N N . GLU A 1 313 ? -26.889 -11.218 -34.973 1.00 35.41 313 GLU A N 1
ATOM 2473 C CA . GLU A 1 313 ? -26.232 -9.944 -34.657 1.00 35.41 313 GLU A CA 1
ATOM 2474 C C . GLU A 1 313 ? -27.170 -9.082 -33.793 1.00 35.41 313 GLU A C 1
ATOM 2476 O O . GLU A 1 313 ? -27.960 -8.313 -34.326 1.00 35.41 313 GLU A O 1
ATOM 2481 N N . ASN A 1 314 ? -27.160 -9.259 -32.466 1.00 39.72 314 ASN A N 1
ATOM 2482 C CA . ASN A 1 314 ? -27.726 -8.277 -31.521 1.00 39.72 314 ASN A CA 1
ATOM 2483 C C . ASN A 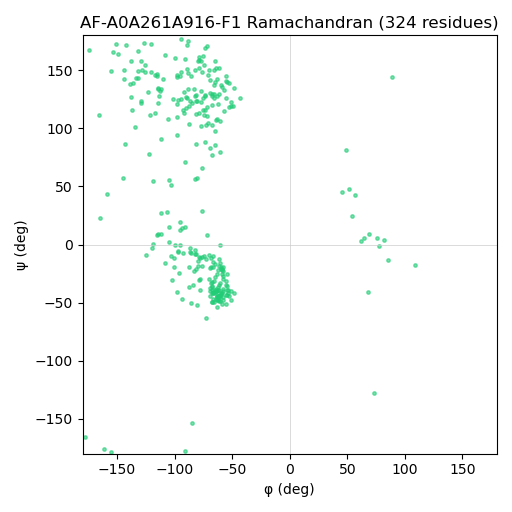1 314 ? -27.299 -8.464 -30.049 1.00 39.72 314 ASN A C 1
ATOM 2485 O O . ASN A 1 314 ? -27.993 -7.999 -29.154 1.00 39.72 314 ASN A O 1
ATOM 2489 N N . ASN A 1 315 ? -26.173 -9.124 -29.748 1.00 38.59 315 ASN A N 1
ATOM 2490 C CA . ASN A 1 315 ? -25.725 -9.285 -28.353 1.00 38.59 315 ASN A CA 1
ATOM 2491 C C . ASN A 1 315 ? -24.195 -9.255 -28.187 1.00 38.59 315 ASN A C 1
ATOM 2493 O O . ASN A 1 315 ? -23.587 -10.168 -27.632 1.00 38.59 315 ASN A O 1
ATOM 2497 N N . LEU A 1 316 ? -23.558 -8.172 -28.634 1.00 37.12 316 LEU A N 1
ATOM 2498 C CA . LEU A 1 316 ? -22.277 -7.763 -28.054 1.00 37.12 316 LEU A CA 1
ATOM 2499 C C . LEU A 1 316 ? -22.586 -6.805 -26.894 1.00 37.12 316 LEU A C 1
ATOM 2501 O O . LEU A 1 316 ? -23.327 -5.848 -27.113 1.00 37.12 316 LEU A O 1
ATOM 2505 N N . PRO A 1 317 ? -22.073 -7.038 -25.671 1.00 32.69 317 PRO A N 1
ATOM 2506 C CA . PRO A 1 317 ? -22.278 -6.101 -24.577 1.00 32.69 317 PRO A CA 1
ATOM 2507 C C . PRO A 1 317 ? -21.638 -4.759 -24.947 1.00 32.69 317 PRO A C 1
ATOM 2509 O O . PRO A 1 317 ? -20.436 -4.692 -25.212 1.00 32.69 317 PRO A O 1
ATOM 2512 N N . GLU A 1 318 ? -22.455 -3.705 -24.982 1.00 27.53 318 GLU A N 1
ATOM 2513 C CA . GLU A 1 318 ? -21.996 -2.324 -25.112 1.00 27.53 318 GLU A CA 1
ATOM 2514 C C . GLU A 1 318 ? -20.913 -2.054 -24.063 1.00 27.53 318 GLU A C 1
ATOM 2516 O O . GLU A 1 318 ? -21.134 -2.150 -22.852 1.00 27.53 318 GLU A O 1
ATOM 2521 N N . ILE A 1 319 ? -19.718 -1.705 -24.538 1.00 35.03 319 ILE A N 1
ATOM 2522 C CA . ILE A 1 319 ? -18.696 -1.091 -23.701 1.00 35.03 319 ILE A CA 1
ATOM 2523 C C . ILE A 1 319 ? -19.247 0.286 -23.342 1.00 35.03 319 ILE A C 1
ATOM 2525 O O . ILE A 1 319 ? -19.252 1.191 -24.172 1.00 35.03 319 ILE A O 1
ATOM 2529 N N . VAL A 1 320 ? -19.746 0.433 -22.116 1.00 30.61 320 VAL A N 1
ATOM 2530 C CA . VAL A 1 320 ? -20.184 1.726 -21.589 1.00 30.61 320 VAL A CA 1
ATOM 2531 C C . VAL A 1 320 ? -18.954 2.628 -21.476 1.00 30.61 320 VAL A C 1
ATOM 2533 O O . VAL A 1 320 ? -18.182 2.545 -20.520 1.00 30.61 320 VAL A O 1
ATOM 2536 N N . GLU A 1 321 ? -18.754 3.484 -22.476 1.00 30.70 321 GLU A N 1
ATOM 2537 C CA . GLU A 1 321 ? -17.862 4.631 -22.375 1.00 30.70 321 GLU A CA 1
ATOM 2538 C C . GLU A 1 321 ? -18.419 5.573 -21.305 1.00 30.70 321 GLU A C 1
ATOM 2540 O O . GLU A 1 321 ? -19.427 6.254 -21.494 1.00 30.70 321 GLU A O 1
ATOM 2545 N N . ILE A 1 322 ? -17.759 5.614 -20.149 1.00 31.78 322 ILE A N 1
ATOM 2546 C CA . ILE A 1 322 ? -18.012 6.644 -19.145 1.00 31.78 322 ILE A CA 1
ATOM 2547 C C . ILE A 1 322 ? -17.390 7.937 -19.679 1.00 31.78 322 ILE A C 1
ATOM 2549 O O . ILE A 1 322 ? -16.225 8.241 -19.426 1.00 31.78 322 ILE A O 1
ATOM 2553 N N . THR A 1 323 ? -18.160 8.693 -20.456 1.00 32.41 323 THR A N 1
ATOM 2554 C CA . THR A 1 323 ? -17.832 10.082 -20.773 1.00 32.41 323 THR A CA 1
ATOM 2555 C C . THR A 1 323 ? -18.065 10.928 -19.524 1.00 32.41 323 THR A C 1
ATOM 2557 O O . THR A 1 323 ? -19.212 11.132 -19.117 1.00 32.41 323 THR A O 1
ATOM 2560 N N . GLU A 1 324 ? -16.995 11.432 -18.911 1.00 36.69 324 GLU A N 1
ATOM 2561 C CA . GLU A 1 324 ? -17.088 12.524 -17.940 1.00 36.69 324 GLU A CA 1
ATOM 2562 C C . GLU A 1 324 ? -17.639 13.761 -18.668 1.00 36.69 324 GLU A C 1
ATOM 2564 O O . GLU A 1 324 ? -16.963 14.361 -19.504 1.00 36.69 324 GLU A O 1
ATOM 2569 N N . LYS A 1 325 ? -18.895 14.129 -18.389 1.00 32.16 325 LYS A N 1
ATOM 2570 C CA . LYS A 1 325 ? -19.399 15.463 -18.723 1.00 32.16 325 LYS A CA 1
ATOM 2571 C C . LYS A 1 325 ? -18.947 16.444 -17.639 1.00 32.16 325 LYS A C 1
ATOM 2573 O O . LYS A 1 325 ? -19.119 16.177 -16.453 1.00 32.16 325 LYS A O 1
ATOM 2578 N N . SER A 1 326 ? -18.356 17.528 -18.141 1.00 35.16 326 SER A N 1
ATOM 2579 C CA . SER A 1 326 ? -17.885 18.774 -17.514 1.00 35.16 326 SER A CA 1
ATOM 2580 C C . SER A 1 326 ? -18.666 19.273 -16.306 1.00 35.16 326 SER A C 1
ATOM 2582 O O . SER A 1 326 ? -19.914 19.309 -16.420 1.00 35.16 326 SER A O 1
#

Organism: Caenorhabditis remanei (NCBI:txid31234)

Secondary structure (DSSP, 8-state):
--SS--SS-------TT-PPB-GGG-TT-HHHHHHHHHGGG--PPTTPPPPP--SSS-----SSS-HHHH-EEEE--TTSTTTT-BSS-TTHHHHHT-S-EEEEEEETTTEEEEEESS-B-TT-EEEE--EEEE-GGGSTTTSGGGGGG-EE---TT-HHHHHHHTTS---HHHHHHHHHHHTS--EEEEEEEE-GGGGPEE-TT-SEEEEEEEESSSSGGGEEEEEEESS-B-TTPEEEE---HHHHHHHSTT------TT-TTSTTHHHHTT--HHHHHHHHHHHHHHHHHHHHHH-PPPP---------S--PPP--------

pLDDT: mean 85.1, std 17.19, range [27.53, 98.38]